Protein AF-0000000084719583 (afdb_homodimer)

Solvent-accessible surface area (backbone atoms only — not comparable to full-atom values): 12558 Å² total; per-residue (Å²): 130,76,70,69,62,70,71,28,44,30,38,56,37,83,35,52,40,56,95,50,90,69,57,35,28,38,35,37,73,68,37,65,37,80,28,75,30,69,88,69,22,73,40,74,40,60,35,40,74,85,69,78,41,72,89,44,41,77,20,54,69,42,77,37,61,61,27,35,37,40,91,60,51,78,85,74,53,59,35,29,46,53,55,39,86,78,43,32,38,29,29,57,67,55,50,52,37,46,52,71,66,63,50,53,28,60,80,51,68,83,124,130,75,70,69,62,68,69,26,46,30,35,55,36,83,33,52,40,57,95,50,91,68,56,36,28,38,36,36,74,67,37,66,38,80,27,75,31,70,88,69,22,73,41,76,40,59,36,39,76,86,69,78,41,73,90,43,43,77,20,53,69,44,75,36,62,60,28,35,38,42,92,60,53,79,86,74,54,60,34,28,46,54,56,39,86,77,44,32,39,31,29,58,66,54,50,52,35,46,53,73,68,61,50,51,28,62,80,52,68,85,122

Radius of gyration: 18.22 Å; Cα contacts (8 Å, |Δi|>4): 475; chains: 2; bounding box: 48×46×44 Å

Organism: Cystobacter fuscus (strain ATCC 25194 / DSM 2262 / NBRC 100088 / M29) (NCBI:txid1242864)

Foldseek 3Di:
DPPPVPPQQWDWDWDDDPPDPDIDIDIDRRAEFAWWDQVQFPDWDFDDVVNVPVVLGPATPDTHRTDTHVVRPDPHQWYHYPRDPDDIHHHPVVVVVVVVVVPDPDPPPRD/DPPPVPPQQWDWDWDDDPPDPDIDIDIDRRAEFAWWDQVQFPDWDADDVVNVPVVLGPATPDTHRTDTHVVRPDPHQWYHYPRDPDDIHHHPVVVVVVVVVVPDPDPPPPD

Structure (mmCIF, N/CA/C/O backbone):
data_AF-0000000084719583-model_v1
#
loop_
_entity.id
_entity.type
_entity.pdbx_description
1 polymer 'Immunity MXAN-0049 protein domain-containing protein'
#
loop_
_atom_site.group_PDB
_atom_site.id
_atom_site.type_symbol
_atom_site.label_atom_id
_atom_site.label_alt_id
_atom_site.label_comp_id
_atom_site.label_asym_id
_atom_site.label_entity_id
_atom_site.label_seq_id
_atom_site.pdbx_PDB_ins_code
_atom_site.Cartn_x
_atom_site.Cartn_y
_atom_site.Cartn_z
_atom_site.occupancy
_atom_site.B_iso_or_equiv
_atom_site.auth_seq_id
_atom_site.auth_comp_id
_atom_site.auth_asym_id
_atom_site.auth_atom_id
_atom_site.pdbx_PDB_model_num
ATOM 1 N N . MET A 1 1 ? -24.75 16.094 -14.484 1 23 1 MET A N 1
ATOM 2 C CA . MET A 1 1 ? -23.406 16.484 -14.055 1 23 1 MET A CA 1
ATOM 3 C C . MET A 1 1 ? -22.609 15.273 -13.57 1 23 1 MET A C 1
ATOM 5 O O . MET A 1 1 ? -23.047 14.562 -12.664 1 23 1 MET A O 1
ATOM 9 N N . PHE A 1 2 ? -22.188 14.445 -14.469 1 25.73 2 PHE A N 1
ATOM 10 C CA . PHE A 1 2 ? -21.422 13.219 -14.258 1 25.73 2 PHE A CA 1
ATOM 11 C C . PHE A 1 2 ? -20.266 13.461 -13.297 1 25.73 2 PHE A C 1
ATOM 13 O O . PHE A 1 2 ? -19.375 14.273 -13.57 1 25.73 2 PHE A O 1
ATOM 20 N N . ARG A 1 3 ? -20.594 13.68 -12.047 1 32.44 3 ARG A N 1
ATOM 21 C CA . ARG A 1 3 ? -19.484 13.789 -11.094 1 32.44 3 ARG A CA 1
ATOM 22 C C . ARG A 1 3 ? -18.281 12.977 -11.562 1 32.44 3 ARG A C 1
ATOM 24 O O . ARG A 1 3 ? -18.391 11.773 -11.805 1 32.44 3 ARG A O 1
ATOM 31 N N . GLU A 1 4 ? -17.656 13.477 -12.492 1 34.34 4 GLU A N 1
ATOM 32 C CA . GLU A 1 4 ? -16.344 12.938 -12.836 1 34.34 4 GLU A CA 1
ATOM 33 C C . GLU A 1 4 ? -15.68 12.281 -11.625 1 34.34 4 GLU A C 1
ATOM 35 O O . GLU A 1 4 ? -15.336 12.953 -10.656 1 34.34 4 GLU A O 1
ATOM 40 N N . LEU A 1 5 ? -16.453 11.352 -11.141 1 39.09 5 LEU A N 1
ATOM 41 C CA . LEU A 1 5 ? -15.812 10.625 -10.055 1 39.09 5 LEU A CA 1
ATOM 42 C C . LEU A 1 5 ? -14.297 10.719 -10.156 1 39.09 5 LEU A C 1
ATOM 44 O O . LEU A 1 5 ? -13.727 10.531 -11.234 1 39.09 5 LEU A O 1
ATOM 48 N N . ALA A 1 6 ? -13.789 11.609 -9.625 1 44.72 6 ALA A N 1
ATOM 49 C CA . ALA A 1 6 ? -12.344 11.742 -9.484 1 44.72 6 ALA A CA 1
ATOM 50 C C . ALA A 1 6 ? -11.648 10.406 -9.711 1 44.72 6 ALA A C 1
ATOM 52 O O . ALA A 1 6 ? -12.102 9.375 -9.219 1 44.72 6 ALA A O 1
ATOM 53 N N . SER A 1 7 ? -11.328 10.078 -10.969 1 48.69 7 SER A N 1
ATOM 54 C CA . SER A 1 7 ? -10.562 8.922 -11.438 1 48.69 7 SER A CA 1
ATOM 55 C C . SER A 1 7 ? -9.695 8.344 -10.328 1 48.69 7 SER A C 1
ATOM 57 O O . SER A 1 7 ? -8.805 9.023 -9.812 1 48.69 7 SER A O 1
ATOM 59 N N . SER A 1 8 ? -10.359 7.68 -9.367 1 57.62 8 SER A N 1
ATOM 60 C CA . SER A 1 8 ? -9.586 7.086 -8.281 1 57.62 8 SER A CA 1
ATOM 61 C C . SER A 1 8 ? -8.344 6.375 -8.805 1 57.62 8 SER A C 1
ATOM 63 O O . SER A 1 8 ? -8.391 5.719 -9.852 1 57.62 8 SER A O 1
ATOM 65 N N . ASP A 1 9 ? -7.238 6.902 -8.484 1 74.19 9 ASP A N 1
ATOM 66 C CA . ASP A 1 9 ? -5.898 6.426 -8.828 1 74.19 9 ASP A CA 1
ATOM 67 C C . ASP A 1 9 ? -5.605 5.082 -8.164 1 74.19 9 ASP A C 1
ATOM 69 O O . ASP A 1 9 ? -4.461 4.801 -7.797 1 74.19 9 ASP A O 1
ATOM 73 N N . VAL A 1 10 ? -6.793 4.328 -7.914 1 86 10 VAL A N 1
ATOM 74 C CA . VAL A 1 10 ? -6.582 2.953 -7.473 1 86 10 VAL A CA 1
ATOM 75 C C . VAL A 1 10 ? -6.77 2 -8.656 1 86 10 VAL A C 1
ATOM 77 O O . VAL A 1 10 ? -7.789 2.055 -9.352 1 86 10 VAL A O 1
ATOM 80 N N . GLN A 1 11 ? -5.871 1.192 -8.938 1 88.19 11 GLN A N 1
ATOM 81 C CA . GLN A 1 11 ? -5.867 0.232 -10.031 1 88.19 11 GLN A CA 1
ATOM 82 C C . GLN A 1 11 ? -5.922 -1.2 -9.516 1 88.19 11 GLN A C 1
ATOM 84 O O . GLN A 1 11 ? -5.293 -1.524 -8.508 1 88.19 11 GLN A O 1
ATOM 89 N N . LEU A 1 12 ? -6.719 -2.018 -10.242 1 90.62 12 LEU A N 1
ATOM 90 C CA . LEU A 1 12 ? -6.836 -3.434 -9.914 1 90.62 12 LEU A CA 1
ATOM 91 C C . LEU A 1 12 ? -6.461 -4.305 -11.102 1 90.62 12 LEU A C 1
ATOM 93 O O . LEU A 1 12 ? -6.922 -4.062 -12.227 1 90.62 12 LEU A O 1
ATOM 97 N N . PHE A 1 13 ? -5.59 -5.324 -10.828 1 89.75 13 PHE A N 1
ATOM 98 C CA . PHE A 1 13 ? -5.191 -6.293 -11.844 1 89.75 13 PHE A CA 1
ATOM 99 C C . PHE A 1 13 ? -5.371 -7.719 -11.336 1 89.75 13 PHE A C 1
ATOM 101 O O . PHE A 1 13 ? -4.945 -8.047 -10.227 1 89.75 13 PHE A O 1
ATOM 108 N N . PRO A 1 14 ? -6.016 -8.531 -12.148 1 90.56 14 PRO A N 1
ATOM 109 C CA . PRO A 1 14 ? -6.098 -9.938 -11.727 1 90.56 14 PRO A CA 1
ATOM 110 C C . PRO A 1 14 ? -4.727 -10.602 -11.641 1 90.56 14 PRO A C 1
ATOM 112 O O . PRO A 1 14 ? -3.83 -10.281 -12.422 1 90.56 14 PRO A O 1
ATOM 115 N N . VAL A 1 15 ? -4.605 -11.375 -10.641 1 89.88 15 VAL A N 1
ATOM 116 C CA . VAL A 1 15 ? -3.385 -12.148 -10.453 1 89.88 15 VAL A CA 1
ATOM 117 C C . VAL A 1 15 ? -3.695 -13.641 -10.578 1 89.88 15 VAL A C 1
ATOM 119 O O . VAL A 1 15 ? -4.691 -14.117 -10.031 1 89.88 15 VAL A O 1
ATOM 122 N N . GLU A 1 16 ? -2.957 -14.266 -11.367 1 82.81 16 GLU A N 1
ATOM 123 C CA . GLU A 1 16 ? -3.119 -15.719 -11.445 1 82.81 16 GLU A CA 1
ATOM 124 C C . GLU A 1 16 ? -2.371 -16.422 -10.312 1 82.81 16 GLU A C 1
ATOM 126 O O . GLU A 1 16 ? -1.155 -16.266 -10.172 1 82.81 16 GLU A O 1
ATOM 131 N N . VAL A 1 17 ? -3.066 -16.969 -9.445 1 80.06 17 VAL A N 1
ATOM 132 C CA . VAL A 1 17 ? -2.506 -17.797 -8.383 1 80.06 17 VAL A CA 1
ATOM 133 C C . VAL A 1 17 ? -2.686 -19.281 -8.734 1 80.06 17 VAL A C 1
ATOM 135 O O . VAL A 1 17 ? -3.812 -19.766 -8.812 1 80.06 17 VAL A O 1
ATOM 138 N N . GLN A 1 18 ? -1.648 -19.859 -9.039 1 76.25 18 GLN A N 1
ATOM 139 C CA . GLN A 1 18 ? -1.714 -21.25 -9.484 1 76.25 18 GLN A CA 1
ATOM 140 C C . GLN A 1 18 ? -2.275 -22.156 -8.383 1 76.25 18 GLN A C 1
ATOM 142 O O . GLN A 1 18 ? -1.894 -22.031 -7.219 1 76.25 18 GLN A O 1
ATOM 147 N N . GLY A 1 19 ? -3.221 -23.047 -8.734 1 72.69 19 GLY A N 1
ATOM 148 C CA . GLY A 1 19 ? -3.734 -24.047 -7.812 1 72.69 19 GLY A CA 1
ATOM 149 C C . GLY A 1 19 ? -4.922 -23.562 -7.004 1 72.69 19 GLY A C 1
ATOM 150 O O . GLY A 1 19 ? -5.371 -24.25 -6.078 1 72.69 19 GLY A O 1
ATOM 151 N N . THR A 1 20 ? -5.113 -22.281 -7.062 1 72.25 20 THR A N 1
ATOM 152 C CA . THR A 1 20 ? -6.27 -21.797 -6.32 1 72.25 20 THR A CA 1
ATOM 153 C C . THR A 1 20 ? -7.398 -21.406 -7.27 1 72.25 20 THR A C 1
ATOM 155 O O . THR A 1 20 ? -7.148 -20.953 -8.383 1 72.25 20 THR A O 1
ATOM 158 N N . ALA A 1 21 ? -8.602 -21.75 -6.777 1 70.75 21 ALA A N 1
ATOM 159 C CA . ALA A 1 21 ? -9.789 -21.344 -7.527 1 70.75 21 ALA A CA 1
ATOM 160 C C . ALA A 1 21 ? -10.156 -19.891 -7.238 1 70.75 21 ALA A C 1
ATOM 162 O O . ALA A 1 21 ? -10.789 -19.234 -8.062 1 70.75 21 ALA A O 1
ATOM 163 N N . GLU A 1 22 ? -9.695 -19.406 -6.102 1 75.56 22 GLU A N 1
ATOM 164 C CA . GLU A 1 22 ? -10.117 -18.062 -5.734 1 75.56 22 GLU A CA 1
ATOM 165 C C . GLU A 1 22 ? -9.188 -17.016 -6.328 1 75.56 22 GLU A C 1
ATOM 167 O O . GLU A 1 22 ? -7.961 -17.156 -6.27 1 75.56 22 GLU A O 1
ATOM 172 N N . PRO A 1 23 ? -9.773 -16.047 -6.93 1 86 23 PRO A N 1
ATOM 173 C CA . PRO A 1 23 ? -8.977 -15.031 -7.609 1 86 23 PRO A CA 1
ATOM 174 C C . PRO A 1 23 ? -8.359 -14.023 -6.641 1 86 23 PRO A C 1
ATOM 176 O O . PRO A 1 23 ? -8.938 -13.734 -5.594 1 86 23 PRO A O 1
ATOM 179 N N . TYR A 1 24 ? -7.125 -13.734 -6.824 1 91.88 24 TYR A N 1
ATOM 180 C CA . TYR A 1 24 ? -6.477 -12.602 -6.176 1 91.88 24 TYR A CA 1
ATOM 181 C C . TYR A 1 24 ? -6.32 -11.43 -7.141 1 91.88 24 TYR A C 1
ATOM 183 O O . TYR A 1 24 ? -6.473 -11.602 -8.352 1 91.88 24 TYR A O 1
ATOM 191 N N . TYR A 1 25 ? -6.07 -10.289 -6.57 1 92.94 25 TYR A N 1
ATOM 192 C CA . TYR A 1 25 ? -5.887 -9.07 -7.344 1 92.94 25 TYR A CA 1
ATOM 193 C C . TYR A 1 25 ? -4.707 -8.266 -6.816 1 92.94 25 TYR A C 1
ATO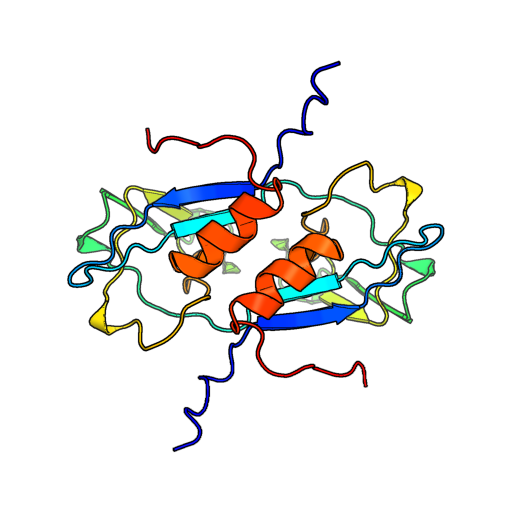M 195 O O . TYR A 1 25 ? -4.453 -8.234 -5.609 1 92.94 25 TYR A O 1
ATOM 203 N N . LEU A 1 26 ? -4.051 -7.715 -7.691 1 94.38 26 LEU A N 1
ATOM 204 C CA . LEU A 1 26 ? -3.045 -6.707 -7.375 1 94.38 26 LEU A CA 1
ATOM 205 C C . LEU A 1 26 ? -3.668 -5.316 -7.316 1 94.38 26 LEU A C 1
ATOM 207 O O . LEU A 1 26 ? -4.332 -4.887 -8.258 1 94.38 26 LEU A O 1
ATOM 211 N N . LEU A 1 27 ? -3.516 -4.68 -6.184 1 93.69 27 LEU A N 1
ATOM 212 C CA . LEU A 1 27 ? -4.02 -3.328 -5.949 1 93.69 27 LEU A CA 1
ATOM 213 C C . LEU A 1 27 ? -2.885 -2.311 -5.98 1 93.69 27 LEU A C 1
ATOM 215 O O . LEU A 1 27 ? -1.905 -2.445 -5.242 1 93.69 27 LEU A O 1
ATOM 219 N N . ASN A 1 28 ? -3.014 -1.352 -6.863 1 91.44 28 ASN A N 1
ATOM 220 C CA . ASN A 1 28 ? -2.037 -0.272 -6.973 1 91.44 28 ASN A CA 1
ATOM 221 C C . ASN A 1 28 ? -2.672 1.087 -6.688 1 91.44 28 ASN A C 1
ATOM 223 O O . ASN A 1 28 ? -3.545 1.536 -7.434 1 91.44 28 ASN A O 1
ATOM 227 N N . VAL A 1 29 ? -2.266 1.638 -5.5 1 93.12 29 VAL A N 1
ATOM 228 C CA . VAL A 1 29 ? -2.656 3.018 -5.234 1 93.12 29 VAL A CA 1
ATOM 229 C C . VAL A 1 29 ? -1.648 3.973 -5.871 1 93.12 29 VAL A C 1
ATOM 231 O O . VAL A 1 29 ? -0.538 4.141 -5.363 1 93.12 29 VAL A O 1
ATOM 234 N N . ALA A 1 30 ? -2.059 4.695 -6.938 1 88.69 30 ALA A N 1
ATOM 235 C CA . ALA A 1 30 ? -1.106 5.422 -7.773 1 88.69 30 ALA A CA 1
ATOM 236 C C . ALA A 1 30 ? -1.003 6.883 -7.344 1 88.69 30 ALA A C 1
ATOM 238 O O . ALA A 1 30 ? 0.013 7.539 -7.59 1 88.69 30 ALA A O 1
ATOM 239 N N . ARG A 1 31 ? -2.037 7.445 -6.703 1 90.62 31 ARG A N 1
ATOM 240 C CA . ARG A 1 31 ? -2.029 8.859 -6.34 1 90.62 31 ARG A CA 1
ATOM 241 C C . ARG A 1 31 ? -1.136 9.109 -5.129 1 90.62 31 ARG A C 1
ATOM 243 O O . ARG A 1 31 ? -1.283 8.445 -4.094 1 90.62 31 ARG A O 1
ATOM 250 N N . THR A 1 32 ? -0.162 9.953 -5.246 1 93.12 32 THR A N 1
ATOM 251 C CA . THR A 1 32 ? 0.71 10.398 -4.168 1 93.12 32 THR A CA 1
ATOM 252 C C . THR A 1 32 ? 0.543 11.898 -3.922 1 93.12 32 THR A C 1
ATOM 254 O O . THR A 1 32 ? 0.534 12.688 -4.867 1 93.12 32 THR A O 1
ATOM 257 N N . VAL A 1 33 ? 0.375 12.25 -2.676 1 93.5 33 VAL A N 1
ATOM 258 C CA . VAL A 1 33 ? 0.133 13.648 -2.332 1 93.5 33 VAL A CA 1
ATOM 259 C C . VAL A 1 33 ? 1.196 14.133 -1.349 1 93.5 33 VAL A C 1
ATOM 261 O O . VAL A 1 33 ? 1.511 13.438 -0.377 1 93.5 33 VAL A O 1
ATOM 264 N N . ARG A 1 34 ? 1.829 15.281 -1.629 1 95.38 34 ARG A N 1
ATOM 265 C CA . ARG A 1 34 ? 2.75 15.922 -0.693 1 95.38 34 ARG A CA 1
ATOM 266 C C . ARG A 1 34 ? 1.997 16.797 0.305 1 95.38 34 ARG A C 1
ATOM 268 O O . ARG A 1 34 ? 1.872 18 0.108 1 95.38 34 ARG A O 1
ATOM 275 N N . CYS A 1 35 ? 1.562 16.125 1.443 1 95.19 35 CYS A N 1
ATOM 276 C CA . CYS A 1 35 ? 0.613 16.859 2.279 1 95.19 35 CYS A CA 1
ATOM 277 C C . CYS A 1 35 ? 0.992 16.766 3.752 1 95.19 35 CYS A C 1
ATOM 279 O O . CYS A 1 35 ? 0.261 17.234 4.621 1 95.19 35 CYS A O 1
ATOM 281 N N . ILE A 1 36 ? 2.125 16.109 4.055 1 95.81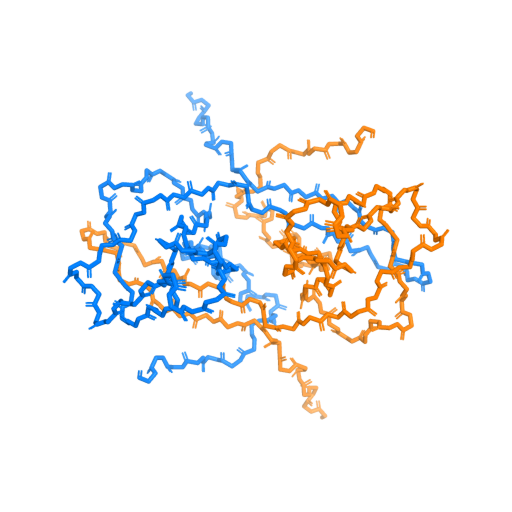 36 ILE A N 1
ATOM 282 C CA . ILE A 1 36 ? 2.52 16.031 5.453 1 95.81 36 ILE A CA 1
ATOM 283 C C . ILE A 1 36 ? 2.885 17.422 5.969 1 95.81 36 ILE A C 1
ATOM 285 O O . ILE A 1 36 ? 3.648 18.141 5.324 1 95.81 36 ILE A O 1
ATOM 289 N N . ASP A 1 37 ? 2.262 17.812 7.043 1 95.06 37 ASP A N 1
ATOM 290 C CA . ASP A 1 37 ? 2.596 19.062 7.727 1 95.06 37 ASP A CA 1
ATOM 291 C C . ASP A 1 37 ? 3.688 18.844 8.773 1 95.06 37 ASP A C 1
ATOM 293 O O . ASP A 1 37 ? 3.393 18.609 9.945 1 95.06 37 ASP A O 1
ATOM 297 N N . ASP A 1 38 ? 4.879 19.031 8.375 1 95.75 38 ASP A N 1
ATOM 298 C CA . ASP A 1 38 ? 6.027 18.703 9.211 1 95.75 38 ASP A CA 1
ATOM 299 C C . ASP A 1 38 ? 5.953 19.422 10.562 1 95.75 38 ASP A C 1
ATOM 301 O O . ASP A 1 38 ? 6.242 18.828 11.602 1 95.75 38 ASP A O 1
ATOM 305 N N . SER A 1 39 ? 5.57 20.641 10.57 1 95.56 39 SER A N 1
ATOM 306 C CA . SER A 1 39 ? 5.609 21.484 11.766 1 95.56 39 SER A CA 1
ATOM 307 C C . SER A 1 39 ? 4.531 21.078 12.758 1 95.56 39 SER A C 1
ATOM 309 O O . SER A 1 39 ? 4.664 21.328 13.961 1 95.56 39 SER A O 1
ATOM 311 N N . ALA A 1 40 ? 3.459 20.406 12.266 1 94.19 40 ALA A N 1
ATOM 312 C CA . ALA A 1 40 ? 2.336 20.047 13.125 1 94.19 40 ALA A CA 1
ATOM 313 C C . ALA A 1 40 ? 2.494 18.625 13.664 1 94.19 40 ALA A C 1
ATOM 315 O O . ALA A 1 40 ? 1.818 18.234 14.617 1 94.19 40 ALA A O 1
ATOM 316 N N . CYS A 1 41 ? 3.355 17.812 13.062 1 95.25 41 CYS A N 1
ATOM 317 C CA . CYS A 1 41 ? 3.594 16.453 13.523 1 95.25 41 CYS A CA 1
ATOM 318 C C . CYS A 1 41 ? 4.324 16.438 14.859 1 95.25 41 CYS A C 1
ATOM 320 O O . CYS A 1 41 ? 4.988 17.422 15.219 1 95.25 41 CYS A O 1
ATOM 322 N N . ALA A 1 42 ? 4.113 15.328 15.617 1 95.44 42 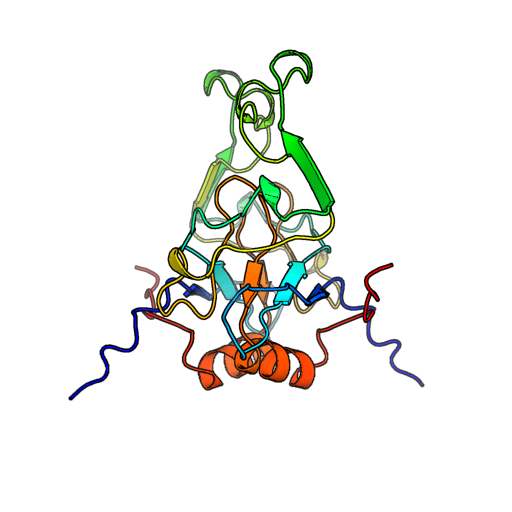ALA A N 1
ATOM 323 C CA . ALA A 1 42 ? 4.812 15.211 16.891 1 95.44 42 ALA A CA 1
ATOM 324 C C . ALA A 1 42 ? 6.32 15.086 16.688 1 95.44 42 ALA A C 1
ATOM 326 O O . ALA A 1 42 ? 7.105 15.688 17.422 1 95.44 42 ALA A O 1
ATOM 327 N N . GLU A 1 43 ? 6.707 14.328 15.766 1 96.56 43 GLU A N 1
ATOM 328 C CA . GLU A 1 43 ? 8.117 14.172 15.406 1 96.56 43 GLU A CA 1
ATOM 329 C C . GLU A 1 43 ? 8.266 13.797 13.938 1 96.56 43 GLU A C 1
ATOM 331 O O . GLU A 1 43 ? 7.492 13 13.406 1 96.56 43 GLU A O 1
ATOM 336 N N . VAL A 1 44 ? 9.281 14.422 13.289 1 96.38 44 VAL A N 1
ATOM 337 C CA . VAL A 1 44 ? 9.641 14.094 11.914 1 96.38 44 VAL A CA 1
ATOM 338 C C . VAL A 1 44 ? 11.156 13.984 11.789 1 96.38 44 VAL A C 1
ATOM 340 O O . VAL A 1 44 ? 11.891 14.859 12.258 1 96.38 44 VAL A O 1
ATOM 343 N N . ARG A 1 45 ? 11.523 12.883 11.289 1 96.69 45 ARG A N 1
ATOM 344 C CA . ARG A 1 45 ? 12.93 12.703 10.93 1 96.69 45 ARG A CA 1
ATOM 345 C C . ARG A 1 45 ? 13.07 12.344 9.453 1 96.69 45 ARG A C 1
ATOM 347 O O . ARG A 1 45 ? 12.312 11.516 8.938 1 96.69 45 ARG A O 1
ATOM 354 N N . LEU A 1 46 ? 14 12.945 8.875 1 96.25 46 LEU A N 1
ATOM 355 C CA . LEU A 1 46 ? 14.273 12.68 7.469 1 96.25 46 LEU A CA 1
ATOM 356 C C . LEU A 1 46 ? 15.547 11.859 7.309 1 96.25 46 LEU A C 1
ATOM 358 O O . LEU A 1 46 ? 16.438 11.906 8.164 1 96.25 46 LEU A O 1
ATOM 362 N N . TRP A 1 47 ? 15.57 11.055 6.281 1 95.31 47 TRP A N 1
ATOM 363 C CA . TRP A 1 47 ? 16.812 10.406 5.902 1 95.31 47 TRP A CA 1
ATOM 364 C C . TRP A 1 47 ? 17.891 11.445 5.562 1 95.31 47 TRP A C 1
ATOM 366 O O . TRP A 1 47 ? 17.609 12.43 4.879 1 95.31 47 TRP A O 1
ATOM 376 N N . THR A 1 48 ? 19.078 11.305 6.062 1 95.38 48 THR A N 1
ATOM 377 C CA . THR A 1 48 ? 20.219 12.18 5.789 1 95.38 48 THR A CA 1
ATOM 378 C C . THR A 1 48 ? 21.359 11.406 5.121 1 95.38 48 THR A C 1
ATOM 380 O O . THR A 1 48 ? 21.328 10.172 5.078 1 95.38 48 THR A O 1
ATOM 383 N N . PRO A 1 49 ? 22.234 12.156 4.5 1 92.88 49 PRO A N 1
ATOM 384 C CA . PRO A 1 49 ? 23.375 11.477 3.873 1 92.88 49 PRO A CA 1
ATOM 385 C C . PRO A 1 49 ? 24.125 10.562 4.84 1 92.88 49 PRO A C 1
ATOM 387 O O . PRO A 1 49 ? 24.734 9.578 4.41 1 92.88 49 PRO A O 1
ATOM 390 N N . GLU A 1 50 ? 24 10.836 6.051 1 92.5 50 GLU A N 1
ATOM 391 C CA . GLU A 1 50 ? 24.703 10.062 7.066 1 92.5 50 GLU A CA 1
ATOM 392 C C . GLU A 1 50 ? 24.094 8.672 7.219 1 92.5 50 GLU A C 1
ATOM 394 O O . GLU A 1 50 ? 24.734 7.758 7.738 1 92.5 50 GLU A O 1
ATOM 399 N N . ASN A 1 51 ? 22.828 8.461 6.77 1 88.31 51 ASN A N 1
ATOM 400 C CA . ASN A 1 51 ? 22.125 7.195 6.93 1 88.31 51 ASN A CA 1
ATOM 401 C C . ASN A 1 51 ? 22.531 6.184 5.859 1 88.31 51 ASN A C 1
ATOM 403 O O . ASN A 1 51 ? 22.047 5.051 5.859 1 88.31 51 ASN A O 1
ATOM 407 N N . ARG A 1 52 ? 23.469 6.473 4.953 1 84.69 52 ARG A N 1
ATOM 408 C CA . ARG A 1 52 ? 24.062 5.57 3.967 1 84.69 52 ARG A CA 1
ATOM 409 C C . ARG A 1 52 ? 22.984 4.957 3.08 1 84.69 52 ARG A C 1
ATOM 411 O O . ARG A 1 52 ? 23.031 3.764 2.771 1 84.69 52 ARG A O 1
ATOM 418 N N . GLN A 1 53 ? 21.891 5.719 2.834 1 86.38 53 GLN A N 1
ATOM 419 C CA . GLN A 1 53 ? 20.859 5.43 1.841 1 86.38 53 GLN A CA 1
ATOM 420 C C . GLN A 1 53 ? 20.547 6.664 1.001 1 86.38 53 GLN A C 1
ATOM 422 O O . GLN A 1 53 ? 19.547 7.348 1.243 1 86.38 53 GLN A O 1
ATOM 427 N N . PRO A 1 54 ? 21.484 6.898 0.076 1 86.31 54 PRO A N 1
ATOM 428 C CA . PRO A 1 54 ? 21.406 8.148 -0.677 1 86.31 54 PRO A CA 1
ATOM 429 C C . PRO A 1 54 ? 20.062 8.344 -1.379 1 86.31 54 PRO A C 1
ATOM 431 O O . PRO A 1 54 ? 19.594 9.477 -1.536 1 86.31 54 PRO A O 1
ATOM 434 N N . GLU A 1 55 ? 19.375 7.219 -1.737 1 83.62 55 GLU A N 1
ATOM 435 C CA . GLU A 1 55 ? 18.125 7.305 -2.502 1 83.62 55 GLU A CA 1
ATOM 436 C C . GLU A 1 55 ? 16.953 7.719 -1.612 1 83.62 55 GLU A C 1
ATOM 438 O O . GLU A 1 55 ? 15.914 8.133 -2.109 1 83.62 55 GLU A O 1
ATOM 443 N N . LYS A 1 56 ? 17.172 7.645 -0.342 1 90 56 LYS A N 1
ATOM 444 C CA . LYS A 1 56 ? 16.094 7.973 0.593 1 90 56 LYS A CA 1
ATOM 445 C C . LYS A 1 56 ? 16.281 9.375 1.171 1 90 56 LYS A C 1
ATOM 447 O O . LYS A 1 56 ? 15.383 9.898 1.832 1 90 56 LYS A O 1
ATOM 452 N N . VAL A 1 57 ? 17.484 9.914 0.897 1 91.75 57 VAL A N 1
ATOM 453 C CA . VAL A 1 57 ? 17.781 11.211 1.501 1 91.75 57 VAL A CA 1
ATOM 454 C C . VAL A 1 57 ? 16.672 12.211 1.168 1 91.75 57 VAL A C 1
ATOM 456 O O . VAL A 1 57 ? 16.25 12.32 0.013 1 91.75 57 VAL A O 1
ATOM 459 N N . GLY A 1 58 ? 16.141 12.938 2.209 1 94.19 58 GLY A N 1
ATOM 460 C CA . GLY A 1 58 ? 15.062 13.906 2.023 1 94.19 58 GLY A CA 1
ATOM 461 C C . GLY A 1 58 ? 13.68 13.312 2.246 1 94.19 58 GLY A C 1
ATOM 462 O O . GLY A 1 58 ? 12.703 14.047 2.396 1 94.19 58 GLY A O 1
ATOM 463 N N . GLN A 1 59 ? 13.586 11.977 2.264 1 95.06 59 GLN A N 1
ATOM 464 C CA . GLN A 1 59 ? 12.328 11.297 2.557 1 95.06 59 GLN A CA 1
ATOM 465 C C . GLN A 1 59 ? 12.148 11.102 4.059 1 95.06 59 GLN A C 1
ATOM 467 O O . GLN A 1 59 ? 13.086 11.297 4.836 1 95.06 59 GLN A O 1
ATOM 472 N N . TYR A 1 60 ? 10.938 10.781 4.41 1 96.56 60 TYR A N 1
ATOM 473 C CA . TYR A 1 60 ? 10.633 10.609 5.824 1 96.56 60 TYR A CA 1
ATOM 474 C C . TYR A 1 60 ? 11.18 9.281 6.34 1 96.56 60 TYR A C 1
ATOM 476 O O . TYR A 1 60 ? 10.914 8.227 5.762 1 96.56 60 TYR A O 1
ATOM 484 N N . ARG A 1 61 ? 11.953 9.305 7.344 1 94.25 61 ARG A N 1
ATOM 485 C CA . ARG A 1 61 ? 12.445 8.117 8.031 1 94.25 61 ARG A CA 1
ATOM 486 C C . ARG A 1 61 ? 11.531 7.727 9.188 1 94.25 61 ARG A C 1
ATOM 488 O O . ARG A 1 61 ? 11.258 6.543 9.391 1 94.25 61 ARG A O 1
ATOM 495 N N . THR A 1 62 ? 11.125 8.75 9.953 1 93.62 62 THR A N 1
ATOM 496 C CA . THR A 1 62 ? 10.195 8.578 11.062 1 93.62 62 THR A CA 1
ATOM 497 C C . THR A 1 62 ? 9.172 9.711 11.094 1 93.62 62 THR A C 1
ATOM 499 O O . THR A 1 62 ? 9.523 10.875 10.891 1 93.62 62 THR A O 1
ATOM 502 N N . VAL A 1 63 ? 7.938 9.32 11.211 1 94.38 63 VAL A N 1
ATOM 503 C CA . VAL A 1 63 ? 6.871 10.281 11.469 1 94.38 63 VAL A CA 1
ATOM 504 C C . VAL A 1 63 ? 6.043 9.828 12.672 1 94.38 63 VAL A C 1
ATOM 506 O O . VAL A 1 63 ? 5.598 8.68 12.719 1 94.38 63 VAL A O 1
ATOM 509 N N . SER A 1 64 ? 5.98 10.633 13.656 1 93.12 64 SER A N 1
ATOM 510 C CA . SER A 1 64 ? 5.094 10.406 14.789 1 93.12 64 SER A CA 1
ATOM 511 C C . SER A 1 64 ? 4.055 11.516 14.914 1 93.12 64 SER A C 1
ATOM 513 O O . SER A 1 64 ? 4.344 12.68 14.617 1 93.12 64 SER A O 1
ATOM 515 N N . GLY A 1 65 ? 2.773 11.094 15.312 1 91.5 65 GLY A N 1
ATOM 516 C CA . GLY A 1 65 ? 1.715 12.086 15.383 1 91.5 65 GLY A CA 1
ATOM 517 C C . GLY A 1 65 ? 1.425 12.742 14.047 1 91.5 65 GLY A C 1
ATOM 518 O O . GLY A 1 65 ? 1.415 13.977 13.945 1 91.5 65 GLY A O 1
ATOM 519 N N . LEU A 1 66 ? 1.221 11.977 13.102 1 93.56 66 LEU A N 1
ATOM 520 C CA . LEU A 1 66 ? 1.038 12.438 11.734 1 93.56 66 LEU A CA 1
ATOM 521 C C . LEU A 1 66 ? -0.103 13.445 11.641 1 93.56 66 LEU A C 1
ATOM 523 O O . LEU A 1 66 ? -1.217 13.172 12.094 1 93.56 66 LEU A O 1
ATOM 527 N N . ARG A 1 67 ? 0.231 14.586 11.078 1 93.38 67 ARG A N 1
ATOM 528 C CA . ARG A 1 67 ? -0.73 15.617 10.703 1 93.38 67 ARG A CA 1
ATOM 529 C C . ARG A 1 67 ? -0.629 15.953 9.219 1 93.38 67 ARG A C 1
ATOM 531 O O . ARG A 1 67 ? 0.471 16.031 8.672 1 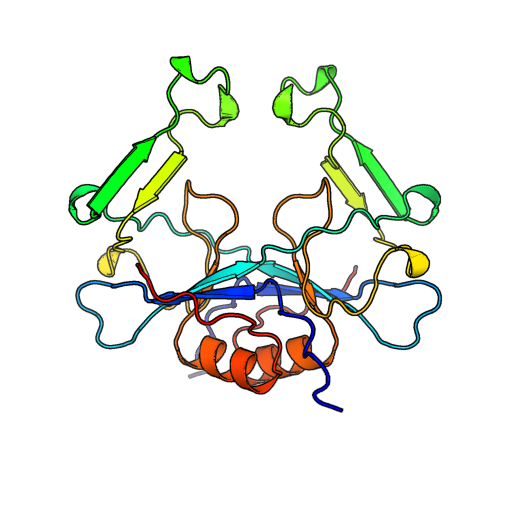93.38 67 ARG A O 1
ATOM 538 N N . ILE A 1 68 ? -1.717 16.078 8.648 1 93.75 68 ILE A N 1
ATOM 539 C CA . ILE A 1 68 ? -1.798 16.359 7.215 1 93.75 68 ILE A CA 1
ATOM 540 C C . ILE A 1 68 ? -2.377 17.75 6.988 1 93.75 68 ILE A C 1
ATOM 542 O O . ILE A 1 68 ? -3.307 18.172 7.688 1 93.75 68 ILE A O 1
ATOM 546 N N . ASP A 1 69 ? -1.789 18.453 6.043 1 91.75 69 ASP A N 1
ATOM 547 C CA . ASP A 1 69 ? -2.307 19.734 5.594 1 91.75 69 ASP A CA 1
ATOM 548 C C . ASP A 1 69 ? -3.492 19.562 4.648 1 91.75 69 ASP A C 1
ATOM 550 O O . ASP A 1 69 ? -3.312 19.219 3.479 1 91.75 69 ASP A O 1
ATOM 554 N N . LYS A 1 70 ? -4.609 19.859 5.059 1 88.75 70 LYS A N 1
ATOM 555 C CA . LYS A 1 70 ? -5.848 19.625 4.32 1 88.75 70 LYS A CA 1
ATOM 556 C C . LYS A 1 70 ? -5.879 20.422 3.023 1 88.75 70 LYS A C 1
ATOM 558 O O . LYS A 1 70 ? -6.469 19.984 2.033 1 88.75 70 LYS A O 1
ATOM 563 N N . SER A 1 71 ? -5.301 21.562 3.072 1 90.94 71 SER A N 1
ATOM 564 C CA . SER A 1 71 ? -5.34 22.422 1.892 1 90.94 71 SER A CA 1
ATOM 565 C C . SER A 1 71 ? -4.617 21.781 0.715 1 90.94 71 SER A C 1
ATOM 567 O O . SER A 1 71 ? -4.789 22.188 -0.432 1 90.94 71 SER A O 1
ATOM 569 N N . LYS A 1 72 ? -3.85 20.75 0.979 1 91.94 72 LYS A N 1
ATOM 570 C CA . LYS A 1 72 ? -3.07 20.062 -0.057 1 91.94 72 LYS A CA 1
ATOM 571 C C . LYS A 1 72 ? -3.77 18.797 -0.53 1 91.94 72 LYS A C 1
ATOM 573 O O . LYS A 1 72 ? -3.312 18.141 -1.468 1 91.94 72 LYS A O 1
ATOM 578 N N . VAL A 1 73 ? -4.777 18.422 0.2 1 88.5 73 VAL A N 1
ATOM 579 C CA . VAL A 1 73 ? -5.551 17.234 -0.157 1 88.5 73 VAL A CA 1
ATOM 580 C C . VAL A 1 73 ? -6.84 17.641 -0.86 1 88.5 73 VAL A C 1
ATOM 582 O O . VAL A 1 73 ? -7.637 18.406 -0.308 1 88.5 73 VAL A O 1
ATOM 585 N N . SER A 1 74 ? -7.074 17.359 -2.016 1 85.25 74 SER A N 1
ATOM 586 C CA . SER A 1 74 ? -8.281 17.703 -2.764 1 85.25 74 SER A CA 1
ATOM 587 C C . SER A 1 74 ? -9.398 16.703 -2.477 1 85.25 74 SER A C 1
ATOM 589 O O . SER A 1 74 ? -9.898 16.641 -1.352 1 85.25 74 SER A O 1
ATOM 591 N N . GLU A 1 75 ? -9.812 15.945 -3.426 1 83.38 75 GLU A N 1
ATOM 592 C CA . GLU A 1 75 ? -10.945 15.047 -3.25 1 83.38 75 GLU A CA 1
ATOM 593 C C . GLU A 1 75 ? -10.484 13.594 -3.158 1 83.38 75 GLU A C 1
ATOM 595 O O . GLU A 1 75 ? -11.297 12.672 -3.281 1 83.38 75 GLU A O 1
ATOM 600 N N . GLU A 1 76 ? -9.188 13.477 -2.9 1 87.75 76 GLU A N 1
ATOM 601 C CA . GLU A 1 76 ? -8.672 12.109 -2.842 1 87.75 76 GLU A CA 1
ATOM 602 C C . GLU A 1 76 ? -9.219 11.367 -1.622 1 87.75 76 GLU A C 1
ATOM 604 O O . GLU A 1 76 ? -9.172 11.891 -0.505 1 87.75 76 GLU A O 1
ATOM 609 N N . ARG A 1 77 ? -9.75 10.211 -1.804 1 89.38 77 ARG A N 1
ATOM 610 C CA . ARG A 1 77 ? -10.273 9.375 -0.727 1 89.38 77 ARG A CA 1
ATOM 611 C C . ARG A 1 77 ? -9.273 8.289 -0.347 1 89.38 77 ARG A C 1
ATOM 613 O O . ARG A 1 77 ? -9.375 7.691 0.729 1 89.38 77 ARG A O 1
ATOM 620 N N . VAL A 1 78 ? -8.398 7.984 -1.312 1 93.06 78 VAL A N 1
ATOM 621 C CA . VAL A 1 78 ? -7.32 7.008 -1.164 1 93.06 78 VAL A CA 1
ATOM 622 C C . VAL 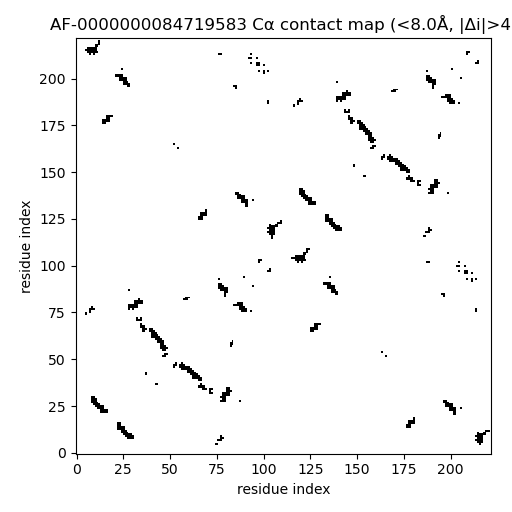A 1 78 ? -6.047 7.539 -1.821 1 93.06 78 VAL A C 1
ATOM 624 O O . VAL A 1 78 ? -6.062 7.926 -2.992 1 93.06 78 VAL A O 1
ATOM 627 N N . PHE A 1 79 ? -4.949 7.645 -1.076 1 93.31 79 PHE A N 1
ATOM 628 C CA . PHE A 1 79 ? -3.709 8.148 -1.656 1 93.31 79 PHE A CA 1
ATOM 629 C C . PHE A 1 79 ? -2.518 7.785 -0.778 1 93.31 79 PHE A C 1
ATOM 631 O O . PHE A 1 79 ? -2.688 7.367 0.369 1 93.31 79 PHE A O 1
ATOM 638 N N . ARG A 1 80 ? -1.323 7.965 -1.347 1 94.94 80 ARG A N 1
ATOM 639 C CA . ARG A 1 80 ? -0.056 7.801 -0.641 1 94.94 80 ARG A CA 1
ATOM 640 C C . ARG A 1 80 ? 0.523 9.148 -0.235 1 94.94 80 ARG A C 1
ATOM 642 O O . ARG A 1 80 ? 0.164 10.18 -0.807 1 94.94 80 ARG A O 1
ATOM 649 N N . LEU A 1 81 ? 1.378 9.023 0.792 1 95.56 81 LEU A N 1
ATOM 650 C CA . LEU A 1 81 ? 2.061 10.227 1.265 1 95.56 81 LEU A CA 1
ATOM 651 C C . LEU A 1 81 ? 3.4 10.406 0.558 1 95.56 81 LEU A C 1
ATOM 653 O O . LEU A 1 81 ? 4.23 9.492 0.557 1 95.56 81 LEU A O 1
ATOM 657 N N . TRP A 1 82 ? 3.484 11.547 -0.063 1 95.19 82 TRP A N 1
ATOM 658 C CA . TRP A 1 82 ? 4.773 11.812 -0.696 1 95.19 82 TRP A CA 1
ATOM 659 C C . TRP A 1 82 ? 5.906 11.727 0.318 1 95.19 82 TRP A C 1
ATOM 661 O O . TRP A 1 82 ? 5.82 12.289 1.41 1 95.19 82 TRP A O 1
ATOM 671 N N . GLY A 1 83 ? 6.945 10.93 0.011 1 94.5 83 GLY A N 1
ATOM 672 C CA . GLY A 1 83 ? 8.141 10.859 0.834 1 94.5 83 GLY A CA 1
ATOM 673 C C . GLY A 1 83 ? 8.055 9.828 1.939 1 94.5 83 GLY A C 1
ATOM 674 O O . GLY A 1 83 ? 9.023 9.594 2.66 1 94.5 83 GLY A O 1
ATOM 675 N N . TRP A 1 84 ? 6.996 9.203 2.305 1 92.75 84 TRP A N 1
ATOM 676 C CA . TRP A 1 84 ? 6.797 8.133 3.277 1 92.75 84 TRP A CA 1
ATOM 677 C C . TRP A 1 84 ? 6.223 6.891 2.605 1 92.75 84 TRP A C 1
ATOM 679 O O . TRP A 1 84 ? 5.023 6.832 2.316 1 92.75 84 TRP A O 1
ATOM 689 N N . SER A 1 85 ? 7.07 5.848 2.576 1 81.31 85 SER A N 1
ATOM 690 C CA . SER A 1 85 ? 6.797 4.707 1.708 1 81.31 85 SER A CA 1
ATOM 691 C C . SER A 1 85 ? 5.875 3.701 2.391 1 81.31 85 SER A C 1
ATOM 693 O O . SER A 1 85 ? 5.883 3.576 3.617 1 81.31 85 SER A O 1
ATOM 695 N N . SER A 1 86 ? 4.777 3.297 1.875 1 86.81 86 SER A N 1
ATOM 696 C CA . SER A 1 86 ? 4.066 2.057 2.164 1 86.81 86 SER A CA 1
ATOM 697 C C . SER A 1 86 ? 2.643 2.334 2.633 1 86.81 86 SER A C 1
ATOM 699 O O . SER A 1 86 ? 1.691 1.723 2.141 1 86.81 86 SER A O 1
ATOM 701 N N . PRO A 1 87 ? 2.605 3.414 3.717 1 91.81 87 PRO A N 1
ATOM 702 C CA . PRO A 1 87 ? 1.224 3.52 4.191 1 91.81 87 PRO A CA 1
ATOM 703 C C . PRO A 1 87 ? 0.293 4.156 3.162 1 91.81 87 PRO A C 1
ATOM 705 O O . PRO A 1 87 ? 0.753 4.863 2.262 1 91.81 87 PRO A O 1
ATOM 708 N N . ILE A 1 88 ? -0.873 3.832 3.33 1 94.88 88 ILE A N 1
ATOM 709 C CA . ILE A 1 88 ? -1.929 4.398 2.498 1 94.88 88 ILE A CA 1
ATOM 710 C C . ILE A 1 88 ? -2.906 5.184 3.369 1 94.88 88 ILE A C 1
ATOM 712 O O . ILE A 1 88 ? -3.238 4.762 4.477 1 94.88 88 ILE A O 1
ATOM 716 N N . ILE A 1 89 ? -3.336 6.336 2.895 1 94.06 89 ILE A N 1
ATOM 717 C CA . ILE A 1 89 ? -4.387 7.102 3.557 1 94.06 89 ILE A CA 1
ATOM 718 C C . ILE A 1 89 ? -5.742 6.754 2.945 1 94.06 89 ILE A C 1
ATOM 720 O O . ILE A 1 89 ? -5.883 6.695 1.721 1 94.06 89 ILE A O 1
ATOM 724 N N . ILE A 1 90 ? -6.672 6.484 3.789 1 93.69 90 ILE A N 1
ATOM 725 C CA . ILE A 1 90 ? -8.016 6.184 3.32 1 93.69 90 ILE A CA 1
ATOM 726 C C . ILE A 1 90 ? -9.039 6.996 4.117 1 93.69 90 ILE A C 1
ATOM 728 O O . ILE A 1 90 ? -8.781 7.375 5.262 1 93.69 90 ILE A O 1
ATOM 732 N N . ASP A 1 91 ? -10.156 7.293 3.496 1 91.5 91 ASP A N 1
ATOM 733 C CA . ASP A 1 91 ? -11.211 7.988 4.223 1 91.5 91 ASP A CA 1
ATOM 734 C C . ASP A 1 91 ? -12.062 7.012 5.027 1 91.5 91 ASP A C 1
ATOM 736 O O . ASP A 1 91 ? -11.805 5.809 5.023 1 91.5 91 ASP A O 1
ATOM 740 N N . GLU A 1 92 ? -13.062 7.523 5.707 1 91.88 92 GLU A N 1
ATOM 741 C CA . GLU A 1 92 ? -13.875 6.762 6.652 1 91.88 92 GLU A CA 1
ATOM 742 C C . GLU A 1 92 ? -14.695 5.695 5.934 1 91.88 92 GLU A C 1
ATOM 744 O O . GLU A 1 92 ? -14.906 4.602 6.457 1 91.88 92 GLU A O 1
ATOM 749 N N . GLU A 1 93 ? -15.188 5.984 4.785 1 91.81 93 GLU A N 1
ATOM 750 C CA . GLU A 1 93 ? -16.016 5.035 4.055 1 91.81 93 GLU A CA 1
ATOM 751 C C . GLU A 1 93 ? -15.227 3.801 3.645 1 91.81 93 GLU A C 1
ATOM 753 O O . GLU A 1 93 ? -15.703 2.674 3.785 1 91.81 93 GLU A O 1
ATOM 758 N N . ILE A 1 94 ? -14.07 4.012 3.16 1 92.69 94 ILE A N 1
ATOM 759 C CA . ILE A 1 94 ? -13.211 2.902 2.756 1 92.69 94 ILE A CA 1
ATOM 760 C C . ILE A 1 94 ? -12.789 2.1 3.984 1 92.69 94 ILE A C 1
ATOM 762 O O . ILE A 1 94 ? -12.773 0.867 3.951 1 92.69 94 ILE A O 1
ATOM 766 N N . LYS A 1 95 ? -12.469 2.811 5.027 1 92.56 95 LYS A N 1
ATOM 767 C CA . LYS A 1 95 ? -12.148 2.135 6.285 1 92.56 95 LYS A CA 1
ATOM 768 C C . LYS A 1 95 ? -13.281 1.199 6.703 1 92.56 95 LYS A C 1
ATOM 770 O O . LYS A 1 95 ? -13.039 0.039 7.043 1 92.56 95 LYS A O 1
ATOM 775 N N . LYS A 1 96 ? -14.461 1.669 6.688 1 93.19 96 LYS A N 1
ATOM 776 C CA . LYS A 1 96 ? -15.617 0.878 7.094 1 93.19 96 LYS A CA 1
ATOM 777 C C . LYS A 1 96 ? -15.82 -0.319 6.168 1 93.19 96 LYS A C 1
ATOM 779 O O . LYS A 1 96 ? -16.188 -1.406 6.621 1 93.19 96 LYS A O 1
ATOM 784 N N . ALA A 1 97 ? -15.617 -0.136 4.887 1 92.25 97 ALA A N 1
ATOM 785 C CA . ALA A 1 97 ? -15.734 -1.229 3.922 1 92.25 97 ALA A CA 1
ATOM 786 C C . ALA A 1 97 ? -14.727 -2.336 4.23 1 92.25 97 ALA A C 1
ATOM 788 O O . ALA A 1 97 ? -15.07 -3.521 4.195 1 92.25 97 ALA A O 1
ATOM 789 N N . LEU A 1 98 ? -13.523 -1.975 4.562 1 91.19 98 LEU A N 1
ATOM 790 C CA . LEU A 1 98 ? -12.492 -2.949 4.891 1 91.19 98 LEU A CA 1
ATOM 791 C C . LEU A 1 98 ? -12.812 -3.666 6.199 1 91.19 98 LEU A C 1
ATOM 793 O O . LEU A 1 98 ? -12.602 -4.875 6.316 1 91.19 98 LEU A O 1
ATOM 797 N N . GLU A 1 99 ? -13.312 -2.951 7.18 1 89.88 99 GLU A N 1
ATOM 798 C CA . GLU A 1 99 ? -13.695 -3.541 8.461 1 89.88 99 GLU A CA 1
ATOM 799 C C . GLU A 1 99 ? -14.742 -4.633 8.273 1 89.88 99 GLU A C 1
ATOM 801 O O . GLU A 1 99 ? -14.703 -5.664 8.945 1 89.88 99 GLU A O 1
ATOM 806 N N . ARG A 1 100 ? -15.594 -4.434 7.383 1 91.25 100 ARG A N 1
ATOM 807 C CA . ARG A 1 100 ? -16.688 -5.371 7.148 1 91.25 100 ARG A CA 1
ATOM 808 C C . ARG A 1 100 ? -16.172 -6.68 6.562 1 91.25 100 ARG A C 1
ATOM 810 O O . ARG A 1 100 ? -16.812 -7.723 6.68 1 91.25 100 ARG A O 1
ATOM 817 N N . THR A 1 101 ? -15.086 -6.641 5.852 1 90.44 101 THR A N 1
ATOM 818 C CA . THR A 1 101 ? -14.516 -7.855 5.27 1 90.44 101 THR A CA 1
ATOM 819 C C . THR A 1 101 ? -13.852 -8.711 6.348 1 90.44 101 THR A C 1
ATOM 821 O O . THR A 1 101 ? -13.57 -9.883 6.121 1 90.44 101 THR A O 1
ATOM 824 N N . GLY A 1 102 ? -13.492 -8.109 7.539 1 86.25 102 GLY A N 1
ATOM 825 C CA . GLY A 1 102 ? -12.82 -8.828 8.609 1 86.25 102 GLY A CA 1
ATOM 826 C C . GLY A 1 102 ? -11.312 -8.922 8.414 1 86.25 102 GLY A C 1
ATOM 827 O O . GLY A 1 102 ? -10.641 -9.703 9.086 1 86.25 102 GLY A O 1
ATOM 828 N N . CYS A 1 103 ? -10.812 -8.133 7.488 1 84 103 CYS A N 1
ATOM 829 C CA . CYS A 1 103 ? -9.391 -8.242 7.184 1 84 103 CYS A CA 1
ATOM 830 C C . CYS A 1 103 ? -8.555 -7.41 8.148 1 84 103 CYS A C 1
ATOM 832 O O . CYS A 1 103 ? -7.328 -7.52 8.172 1 84 103 CYS A O 1
ATOM 834 N N . LEU A 1 104 ? -9.273 -6.492 8.859 1 77.56 104 LEU A N 1
ATOM 835 C CA . LEU A 1 104 ? -8.516 -5.617 9.758 1 77.56 104 LEU A CA 1
ATOM 836 C C . LEU A 1 104 ? -8.125 -6.352 11.031 1 77.56 104 LEU A C 1
ATOM 838 O O . LEU A 1 104 ? -8.914 -7.129 11.578 1 77.56 104 LEU A O 1
ATOM 842 N N . GLY A 1 105 ? -6.898 -6.703 11.18 1 67 105 GLY A N 1
ATOM 843 C CA . GLY A 1 105 ? -6.465 -7.273 12.445 1 67 105 GLY A CA 1
ATOM 844 C C . GLY A 1 105 ? -6.656 -6.336 13.617 1 67 105 GLY A C 1
ATOM 845 O O . GLY A 1 105 ? -7.5 -5.438 13.57 1 67 105 GLY A O 1
ATOM 846 N N . GLY A 1 106 ? -5.449 -6.098 14.492 1 57.88 106 GLY A N 1
ATOM 847 C CA . GLY A 1 106 ? -5.344 -5.449 15.789 1 57.88 106 GLY A CA 1
ATOM 848 C C . GLY A 1 106 ? -5.551 -3.949 15.727 1 57.88 106 GLY A C 1
ATOM 849 O O . GLY A 1 106 ? -5.281 -3.322 14.703 1 57.88 106 GLY A O 1
ATOM 850 N N . ARG A 1 107 ? -6.734 -3.504 16.12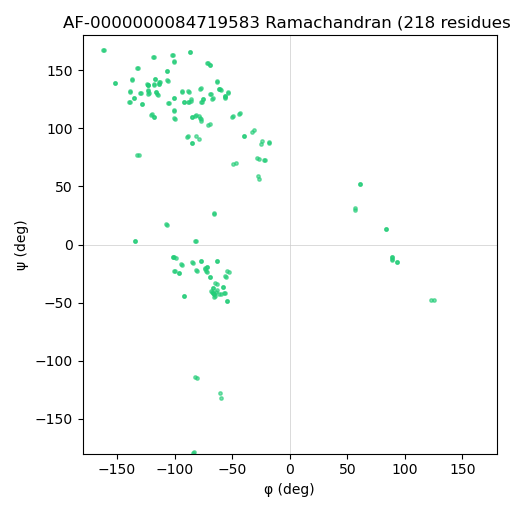5 1 50.97 107 ARG A N 1
ATOM 851 C CA . ARG A 1 107 ? -6.797 -2.078 16.438 1 50.97 107 ARG A CA 1
ATOM 852 C C . ARG A 1 107 ? -5.547 -1.622 17.172 1 50.97 107 ARG A C 1
ATOM 854 O O . ARG A 1 107 ? -5.195 -2.188 18.219 1 50.97 107 ARG A O 1
ATOM 861 N N . PHE A 1 108 ? -4.551 -1.118 16.406 1 51.28 108 PHE A N 1
ATOM 862 C CA . PHE A 1 108 ? -3.428 -0.602 17.188 1 51.28 108 PHE A CA 1
ATOM 863 C C . PHE A 1 108 ? -3.719 0.806 17.688 1 51.28 108 PHE A C 1
ATOM 865 O O . PHE A 1 108 ? -4.152 1.668 16.922 1 51.28 108 PHE A O 1
ATOM 872 N N . ASP A 1 109 ? -4.199 0.824 18.797 1 46.38 109 ASP A N 1
ATOM 873 C CA . ASP A 1 109 ? -4.344 2.098 19.5 1 46.38 109 ASP A CA 1
ATOM 874 C C . ASP A 1 109 ? -3.039 2.891 19.469 1 46.38 109 ASP A C 1
ATOM 876 O O . ASP A 1 109 ? -1.96 2.326 19.656 1 46.38 109 ASP A O 1
ATOM 880 N N . GLU A 1 110 ? -3.141 4.043 18.656 1 42.97 110 GLU A N 1
ATOM 881 C CA . GLU A 1 110 ? -2.07 5.02 18.859 1 42.97 110 GLU A CA 1
ATOM 882 C C . GLU A 1 110 ? -1.568 5.004 20.297 1 42.97 110 GLU A C 1
ATOM 884 O O . GLU A 1 110 ? -2.363 5.047 21.234 1 42.97 110 GLU A O 1
ATOM 889 N N . VAL A 1 111 ? -0.488 4.324 20.5 1 33.66 111 VAL A N 1
ATOM 890 C CA . VAL A 1 111 ? -0 4.684 21.828 1 33.66 111 VAL A CA 1
ATOM 891 C C . VAL A 1 111 ? 0.572 6.098 21.797 1 33.66 111 VAL A C 1
ATOM 893 O O . VAL A 1 111 ? 1.164 6.516 20.797 1 33.66 111 VAL A O 1
ATOM 896 N N . MET B 1 1 ? -14.758 -22.875 18.328 1 22.81 1 MET B N 1
ATOM 897 C CA . MET B 1 1 ? -13.461 -22.828 17.656 1 22.81 1 MET B CA 1
ATOM 898 C C . MET B 1 1 ? -13.203 -21.438 17.094 1 22.81 1 MET B C 1
ATOM 900 O O . MET B 1 1 ? -14 -20.922 16.297 1 22.81 1 MET B O 1
ATOM 904 N N . PHE B 1 2 ? -12.859 -20.516 17.922 1 25.58 2 PHE B N 1
ATOM 905 C CA . PHE B 1 2 ? -12.594 -19.109 17.641 1 25.58 2 PHE B CA 1
ATOM 906 C C . PHE B 1 2 ? -11.641 -18.969 16.453 1 25.58 2 PHE B C 1
ATOM 908 O O . PHE B 1 2 ? -10.516 -19.469 16.484 1 25.58 2 PHE B O 1
ATOM 915 N N . ARG B 1 3 ? -12.125 -19.297 15.281 1 32.59 3 ARG B N 1
ATOM 916 C CA . ARG B 1 3 ? -11.266 -19.031 14.133 1 32.59 3 ARG B CA 1
ATOM 917 C C . ARG B 1 3 ? -10.305 -17.875 14.406 1 32.59 3 ARG B C 1
ATOM 919 O O . ARG B 1 3 ? -10.742 -16.781 14.734 1 32.59 3 ARG B O 1
ATOM 926 N N . GLU B 1 4 ? -9.383 -18.156 15.18 1 34.47 4 GLU B N 1
ATOM 927 C CA . GLU B 1 4 ? -8.273 -17.219 15.32 1 34.47 4 GLU B CA 1
ATOM 928 C C . GLU B 1 4 ? -8.086 -16.391 14.055 1 34.47 4 GLU B C 1
ATOM 930 O O . GLU B 1 4 ? -7.754 -16.938 12.992 1 34.47 4 GLU B O 1
ATOM 935 N N . LEU B 1 5 ? -9.164 -15.742 13.797 1 38.97 5 LEU B N 1
ATOM 936 C CA . LEU B 1 5 ? -9.016 -14.852 12.648 1 38.97 5 LEU B CA 1
ATOM 937 C C . LEU B 1 5 ? -7.559 -14.461 12.438 1 38.97 5 LEU B C 1
ATOM 939 O O . LEU B 1 5 ? -6.867 -14.086 13.391 1 38.97 5 LEU B O 1
ATOM 943 N N . ALA B 1 6 ? -6.91 -15.172 11.797 1 44.47 6 ALA B N 1
ATOM 944 C CA . ALA B 1 6 ? -5.555 -14.852 11.359 1 44.47 6 ALA B CA 1
ATOM 945 C C . ALA B 1 6 ? -5.293 -13.352 11.461 1 44.47 6 ALA B C 1
ATOM 947 O O . ALA B 1 6 ? -6.152 -12.539 11.109 1 44.47 6 ALA B O 1
ATOM 948 N N . SER B 1 7 ? -4.832 -12.867 12.609 1 48.97 7 SER B N 1
ATOM 949 C CA . SER B 1 7 ? -4.41 -11.508 12.93 1 48.97 7 SER B CA 1
ATOM 950 C C . SER B 1 7 ? -4.027 -10.734 11.672 1 48.97 7 SER B C 1
ATOM 952 O O . SER B 1 7 ? -3.096 -11.109 10.961 1 48.97 7 SER B O 1
ATOM 954 N N . SER B 1 8 ? -5.051 -10.375 10.906 1 57.97 8 SER B N 1
ATOM 955 C CA . SER B 1 8 ? -4.785 -9.617 9.688 1 57.97 8 SER B CA 1
ATOM 956 C C . SER B 1 8 ? -3.758 -8.516 9.93 1 57.97 8 SER B C 1
ATOM 958 O O . SER B 1 8 ? -3.768 -7.875 10.984 1 57.97 8 SER B O 1
ATOM 960 N N . ASP B 1 9 ? -2.637 -8.672 9.32 1 74 9 ASP B N 1
ATOM 961 C CA . ASP B 1 9 ? -1.475 -7.793 9.352 1 74 9 ASP B CA 1
ATOM 962 C C . ASP B 1 9 ? -1.786 -6.453 8.695 1 74 9 ASP B C 1
ATOM 964 O O . ASP B 1 9 ? -0.896 -5.809 8.133 1 74 9 ASP B O 1
ATOM 968 N N . VAL B 1 10 ? -3.168 -6.129 8.742 1 86.06 10 VAL B N 1
ATOM 969 C CA . VAL B 1 10 ? -3.518 -4.781 8.312 1 86.06 10 VAL B CA 1
ATOM 970 C C . VAL B 1 10 ? -3.752 -3.896 9.539 1 86.06 10 VAL B C 1
ATOM 972 O O . VAL B 1 10 ? -4.527 -4.254 10.43 1 86.06 10 VAL B O 1
ATOM 975 N N . GLN B 1 11 ? -3.143 -2.832 9.656 1 88.25 11 GLN B N 1
ATOM 976 C CA . GLN B 1 11 ? -3.219 -1.886 10.766 1 88.25 11 GLN B CA 1
ATOM 977 C C . GLN B 1 11 ? -3.852 -0.569 10.32 1 88.25 11 GLN B C 1
ATOM 979 O O . GLN B 1 11 ? -3.588 -0.088 9.219 1 88.25 11 GLN B O 1
ATOM 984 N N . LEU B 1 12 ? -4.691 -0.042 11.234 1 90.69 12 LEU B N 1
ATOM 985 C CA . LEU B 1 12 ? -5.336 1.243 10.992 1 90.69 12 LEU B CA 1
ATOM 986 C C . LEU B 1 12 ? -5.02 2.23 12.109 1 90.69 12 LEU B C 1
ATOM 988 O O . LEU B 1 12 ? -5.125 1.892 13.289 1 90.69 12 LEU B O 1
ATOM 992 N N . PHE B 1 13 ? -4.625 3.479 11.68 1 89.88 13 PHE B N 1
ATOM 993 C CA . PHE B 1 13 ? -4.359 4.559 12.617 1 89.88 13 PHE B CA 1
ATOM 994 C C . PHE B 1 13 ? -5.098 5.828 12.211 1 89.88 13 PHE B C 1
ATOM 996 O O . PHE B 1 13 ? -5.043 6.238 11.047 1 89.88 13 PHE B O 1
ATOM 1003 N N . PRO B 1 14 ? -5.789 6.414 13.164 1 90.44 14 PRO B N 1
ATOM 1004 C CA . PRO B 1 14 ? -6.406 7.699 12.812 1 90.44 14 PRO B CA 1
ATOM 1005 C C . PRO B 1 14 ? -5.379 8.773 12.469 1 90.44 14 PRO B C 1
ATOM 1007 O O . PRO B 1 14 ? -4.281 8.789 13.031 1 90.44 14 PRO B O 1
ATOM 1010 N N . VAL B 1 15 ? -5.723 9.508 11.516 1 89.88 15 VAL B N 1
ATOM 1011 C CA . VAL B 1 15 ? -4.891 10.633 11.109 1 89.88 15 VAL B CA 1
ATOM 1012 C C . VAL B 1 15 ? -5.633 11.945 11.352 1 89.88 15 VAL B C 1
ATOM 1014 O O . VAL B 1 15 ? -6.828 12.055 11.062 1 89.88 15 VAL B O 1
ATOM 1017 N N . GLU B 1 16 ? -4.977 12.789 11.984 1 82.56 16 GLU B N 1
ATOM 1018 C CA . GLU B 1 16 ? -5.582 14.109 12.156 1 82.56 16 GLU B CA 1
ATOM 1019 C C . GLU B 1 16 ? -5.363 14.977 10.914 1 82.56 16 GLU B C 1
ATOM 1021 O O . GLU B 1 16 ? -4.227 15.234 10.523 1 82.56 16 GLU B O 1
ATOM 1026 N N . VAL B 1 17 ? -6.367 15.234 10.234 1 79.69 17 VAL B N 1
ATOM 1027 C CA . VAL B 1 17 ? -6.355 16.172 9.117 1 79.69 17 VAL B CA 1
ATOM 1028 C C . VAL B 1 17 ? -6.922 17.516 9.562 1 79.69 17 VAL B C 1
ATOM 1030 O O . VAL B 1 17 ? -8.102 17.625 9.906 1 79.69 17 VAL B O 1
ATOM 1033 N N . GLN B 1 18 ? -6.09 18.422 9.672 1 76 18 GLN B N 1
ATOM 1034 C CA . GLN B 1 18 ? -6.508 19.734 10.18 1 76 18 GLN B CA 1
ATOM 1035 C C . GLN B 1 18 ? -7.555 20.359 9.266 1 76 18 GLN B C 1
ATOM 1037 O O . GLN B 1 18 ? -7.414 20.344 8.039 1 76 18 GLN B O 1
ATOM 1042 N N . GLY B 1 19 ? -8.641 20.891 9.844 1 72.38 19 GLY B N 1
ATOM 1043 C CA . GLY B 1 19 ? -9.641 21.641 9.102 1 72.38 19 GLY B CA 1
ATOM 1044 C C . GLY B 1 19 ? -10.742 20.781 8.531 1 72.38 19 GLY B C 1
ATOM 1045 O O . GLY B 1 19 ? -11.578 21.25 7.758 1 72.38 19 GLY B O 1
ATOM 1046 N N . THR B 1 20 ? -10.477 19.5 8.578 1 72.06 20 THR B N 1
ATOM 1047 C CA . THR B 1 20 ? -11.539 18.641 8.062 1 72.06 20 THR B CA 1
ATOM 1048 C C . THR B 1 20 ? -12.266 17.938 9.203 1 72.06 20 THR B C 1
ATOM 1050 O O . THR B 1 20 ? -11.656 17.625 10.227 1 72.06 20 THR B O 1
ATOM 1053 N N . ALA B 1 21 ? -13.586 17.859 8.992 1 70.44 21 ALA B N 1
ATOM 1054 C CA . ALA B 1 21 ? -14.398 17.125 9.953 1 70.44 21 ALA B CA 1
ATOM 1055 C C . ALA B 1 21 ? -14.32 15.617 9.703 1 70.44 21 ALA B C 1
ATOM 1057 O O . ALA B 1 21 ? -14.508 14.812 10.617 1 70.44 21 ALA B O 1
ATOM 1058 N N . GLU B 1 22 ? -13.977 15.258 8.469 1 75.44 22 GLU B N 1
ATOM 1059 C CA . GLU B 1 22 ? -14.008 13.836 8.164 1 75.44 22 GLU B CA 1
ATOM 1060 C C . GLU B 1 22 ? -12.68 13.164 8.5 1 75.44 22 GLU B C 1
ATOM 1062 O O . GLU B 1 22 ? -11.609 13.695 8.188 1 75.44 22 GLU B O 1
ATOM 1067 N N . PRO B 1 23 ? -12.789 12.086 9.164 1 85.81 23 PRO B N 1
ATOM 1068 C CA . PRO B 1 23 ? -11.57 11.406 9.617 1 85.81 23 PRO B CA 1
ATOM 1069 C C . PRO B 1 23 ? -10.883 10.617 8.508 1 85.81 23 PRO B C 1
ATOM 1071 O O . PRO B 1 23 ? -11.555 10.109 7.602 1 85.81 23 PRO B O 1
ATOM 1074 N N . TYR B 1 24 ? -9.617 10.758 8.391 1 91.75 24 TYR B N 1
ATOM 1075 C CA . TYR B 1 24 ? -8.789 9.875 7.582 1 91.75 24 TYR B CA 1
ATOM 1076 C C . TYR B 1 24 ? -8.062 8.859 8.453 1 91.75 24 TYR B C 1
ATOM 1078 O O . TYR B 1 24 ? -8.008 9.008 9.68 1 91.75 24 TYR B O 1
ATOM 1086 N N . TYR B 1 25 ? -7.582 7.84 7.797 1 92.81 25 TYR B N 1
ATOM 1087 C CA . TYR B 1 25 ? -6.852 6.777 8.469 1 92.81 25 TYR B CA 1
ATOM 1088 C C . TYR B 1 25 ? -5.613 6.375 7.676 1 92.81 25 TYR B C 1
ATOM 1090 O O . TYR B 1 25 ? -5.629 6.383 6.445 1 92.81 25 TYR B O 1
ATOM 1098 N N . LEU B 1 26 ? -4.641 6.117 8.375 1 94.38 26 LEU B N 1
ATOM 1099 C CA . LEU B 1 26 ? -3.449 5.484 7.82 1 94.38 26 LEU B CA 1
ATOM 1100 C C . LEU B 1 26 ? -3.58 3.967 7.844 1 94.38 26 LEU B C 1
ATOM 1102 O O . LEU B 1 26 ? -3.854 3.379 8.898 1 94.38 26 LEU B O 1
ATOM 1106 N N . LEU B 1 27 ? -3.465 3.373 6.684 1 93.69 27 LEU B N 1
ATOM 1107 C CA . LEU B 1 27 ? -3.541 1.927 6.516 1 93.69 27 LEU B CA 1
ATOM 1108 C C . LEU B 1 27 ? -2.158 1.336 6.262 1 93.69 27 LEU B C 1
ATOM 1110 O O . LEU B 1 27 ? -1.46 1.754 5.336 1 93.69 27 LEU B O 1
ATOM 1114 N N . ASN B 1 28 ? -1.779 0.43 7.125 1 91.56 28 ASN B N 1
ATOM 1115 C CA . ASN B 1 28 ? -0.505 -0.267 6.977 1 91.56 28 ASN B CA 1
ATOM 1116 C C . ASN B 1 28 ? -0.706 -1.768 6.789 1 91.56 28 ASN B C 1
ATOM 1118 O O . ASN B 1 28 ? -1.21 -2.449 7.684 1 91.56 28 ASN B O 1
ATOM 1122 N N . VAL B 1 29 ? -0.4 -2.205 5.52 1 93.25 29 VAL B N 1
ATOM 1123 C CA . VAL B 1 29 ? -0.366 -3.646 5.293 1 93.25 29 VAL B CA 1
ATOM 1124 C C . VAL B 1 29 ? 1.008 -4.199 5.672 1 93.25 29 VAL B C 1
ATOM 1126 O O . VAL B 1 29 ? 1.978 -4.02 4.93 1 93.25 29 VAL B O 1
ATOM 1129 N N . ALA B 1 30 ? 1.088 -4.973 6.781 1 88.81 30 ALA B N 1
ATOM 1130 C CA . ALA B 1 30 ? 2.379 -5.312 7.375 1 88.81 30 ALA B CA 1
ATOM 1131 C C . ALA B 1 30 ? 2.863 -6.676 6.883 1 88.81 30 ALA B C 1
ATOM 1133 O O . ALA B 1 30 ? 4.062 -6.953 6.898 1 88.81 30 ALA B O 1
ATOM 1134 N N . ARG B 1 31 ? 1.964 -7.57 6.445 1 90.81 31 ARG B N 1
ATOM 1135 C CA . ARG B 1 31 ? 2.361 -8.914 6.039 1 90.81 31 ARG B CA 1
ATOM 1136 C C . ARG B 1 31 ? 3.01 -8.898 4.656 1 90.81 31 ARG B C 1
ATOM 1138 O O . ARG B 1 31 ? 2.438 -8.367 3.703 1 90.81 31 ARG B O 1
ATOM 1145 N N . THR B 1 32 ? 4.195 -9.367 4.543 1 93.19 32 THR B N 1
ATOM 1146 C CA . THR B 1 32 ? 4.922 -9.539 3.287 1 93.19 32 THR B CA 1
ATOM 1147 C C . THR B 1 32 ? 5.211 -11.016 3.031 1 93.19 32 THR B C 1
ATOM 1149 O O . THR B 1 32 ? 5.66 -11.727 3.928 1 93.19 32 THR B O 1
ATOM 1152 N N . VAL B 1 33 ? 4.906 -11.453 1.85 1 93.5 33 VAL B N 1
ATOM 1153 C CA . VAL B 1 33 ? 5.066 -12.867 1.521 1 93.5 33 VAL B CA 1
ATOM 1154 C C . VAL B 1 33 ? 5.996 -13.008 0.317 1 93.5 33 VAL B C 1
ATOM 1156 O O . VAL B 1 33 ? 5.855 -12.297 -0.676 1 93.5 33 VAL B O 1
ATOM 1159 N N . ARG B 1 34 ? 7.016 -13.875 0.414 1 95.38 34 ARG B N 1
ATOM 1160 C CA . ARG B 1 34 ? 7.875 -14.219 -0.717 1 95.38 34 ARG B CA 1
ATOM 1161 C C . ARG B 1 34 ? 7.254 -15.328 -1.561 1 95.38 34 ARG B C 1
ATOM 1163 O O . ARG B 1 34 ? 7.578 -16.5 -1.383 1 95.38 34 ARG B O 1
ATOM 1170 N N . CYS B 1 35 ? 6.391 -14.898 -2.559 1 95.19 35 CYS B N 1
ATOM 1171 C CA . CYS B 1 35 ? 5.574 -15.922 -3.193 1 95.19 35 CYS B CA 1
ATOM 1172 C C . CYS B 1 35 ? 5.578 -15.766 -4.707 1 95.19 35 CYS B C 1
ATOM 1174 O O . CYS B 1 35 ? 4.871 -16.484 -5.414 1 95.19 35 CYS B O 1
ATOM 1176 N N . ILE B 1 36 ? 6.348 -14.797 -5.227 1 95.81 36 ILE B N 1
ATOM 1177 C CA . ILE B 1 36 ? 6.387 -14.648 -6.676 1 95.81 36 ILE B CA 1
ATOM 1178 C C . ILE B 1 36 ? 7.066 -15.867 -7.301 1 95.81 36 ILE B C 1
ATOM 1180 O O . ILE B 1 36 ? 8.141 -16.281 -6.855 1 95.81 36 ILE B O 1
ATOM 1184 N N . ASP B 1 37 ? 6.395 -16.5 -8.227 1 95.12 37 ASP B N 1
ATOM 1185 C CA . ASP B 1 37 ? 6.961 -17.594 -9.008 1 95.12 37 ASP B CA 1
ATOM 1186 C C . ASP B 1 37 ? 7.676 -17.062 -10.25 1 95.12 37 ASP B C 1
ATOM 1188 O O . ASP B 1 37 ? 7.082 -17 -11.336 1 95.12 37 ASP B O 1
ATOM 1192 N N . ASP B 1 38 ? 8.914 -16.859 -10.125 1 95.69 38 ASP B N 1
ATOM 1193 C CA . ASP B 1 38 ? 9.695 -16.203 -11.172 1 95.69 38 ASP B CA 1
ATOM 1194 C C . ASP B 1 38 ? 9.578 -16.953 -12.492 1 95.69 38 ASP B C 1
ATOM 1196 O O . ASP B 1 38 ? 9.43 -16.328 -13.555 1 95.69 38 ASP B O 1
ATOM 1200 N N . SER B 1 39 ? 9.617 -18.234 -12.461 1 95.5 39 SER B N 1
ATOM 1201 C CA . SER B 1 39 ? 9.672 -19.062 -13.664 1 95.5 39 SER B CA 1
ATOM 1202 C C . SER B 1 39 ? 8.336 -19.062 -14.398 1 95.5 39 SER B C 1
ATOM 1204 O O . SER B 1 39 ? 8.289 -19.297 -15.602 1 95.5 39 SER B O 1
ATOM 1206 N N . ALA B 1 40 ? 7.234 -18.766 -13.672 1 94.25 40 ALA B N 1
ATOM 1207 C CA . ALA B 1 40 ? 5.902 -18.812 -14.266 1 94.25 40 ALA B CA 1
ATOM 1208 C C . ALA B 1 40 ? 5.48 -17.438 -14.789 1 94.25 40 ALA B C 1
ATOM 1210 O O . ALA B 1 40 ? 4.531 -17.328 -15.57 1 94.25 40 ALA B O 1
ATOM 1211 N N . CYS B 1 41 ? 6.129 -16.375 -14.352 1 95.31 41 CYS B N 1
ATOM 1212 C CA . CYS B 1 41 ? 5.812 -15.031 -14.812 1 95.31 41 CYS B CA 1
ATOM 1213 C C . CYS B 1 41 ? 6.211 -14.844 -16.266 1 95.31 41 CYS B C 1
ATOM 1215 O O . CYS B 1 41 ? 7.066 -15.562 -16.781 1 95.31 41 CYS B O 1
ATOM 1217 N N . ALA B 1 42 ? 5.492 -13.883 -16.938 1 95.5 42 ALA B N 1
ATOM 1218 C CA . ALA B 1 42 ? 5.836 -13.602 -18.328 1 95.5 42 ALA B CA 1
ATOM 1219 C C . ALA B 1 42 ? 7.227 -12.984 -18.438 1 95.5 42 ALA B C 1
ATOM 1221 O O . ALA B 1 42 ? 7.996 -13.336 -19.328 1 95.5 42 ALA B O 1
ATOM 1222 N N . GLU B 1 43 ? 7.531 -12.094 -17.594 1 96.5 43 GLU B N 1
ATOM 1223 C CA . GLU B 1 43 ? 8.852 -11.477 -17.531 1 96.5 43 GLU B CA 1
ATOM 1224 C C . GLU B 1 43 ? 9.18 -11.016 -16.109 1 96.5 43 GLU B C 1
ATOM 1226 O O . GLU B 1 43 ? 8.312 -10.492 -15.414 1 96.5 43 GLU B O 1
ATOM 1231 N N . VAL B 1 44 ? 10.453 -11.25 -15.719 1 96.31 44 VAL B N 1
ATOM 1232 C CA . VAL B 1 44 ? 10.969 -10.773 -14.438 1 96.31 44 VAL B CA 1
ATOM 1233 C C . VAL B 1 44 ? 12.352 -10.164 -14.633 1 96.31 44 VAL B C 1
ATOM 1235 O O . VAL B 1 44 ? 13.219 -10.773 -15.266 1 96.31 44 VAL B O 1
ATOM 1238 N N . ARG B 1 45 ? 12.445 -8.977 -14.188 1 96.56 45 ARG B N 1
ATOM 1239 C CA . ARG B 1 45 ? 13.758 -8.336 -14.125 1 96.56 45 ARG B CA 1
ATOM 1240 C C . ARG B 1 45 ? 14.078 -7.887 -12.703 1 96.56 45 ARG B C 1
ATOM 1242 O O . ARG B 1 45 ? 13.219 -7.336 -12.008 1 96.56 45 ARG B O 1
ATOM 1249 N N . LEU B 1 46 ? 15.258 -8.125 -12.352 1 96.19 46 LEU B N 1
ATOM 1250 C CA . LEU B 1 46 ? 15.719 -7.73 -11.023 1 96.19 46 LEU B CA 1
ATOM 1251 C C . LEU B 1 46 ? 16.656 -6.531 -11.117 1 96.19 46 LEU B C 1
ATOM 1253 O O . LEU B 1 46 ? 17.312 -6.32 -12.141 1 96.19 46 LEU B O 1
ATOM 1257 N N . TRP B 1 47 ? 16.625 -5.723 -10.078 1 95.25 47 TRP B N 1
ATOM 1258 C CA . TRP B 1 47 ? 17.656 -4.688 -9.953 1 95.25 47 TRP B CA 1
ATOM 1259 C C . TRP B 1 47 ? 19.047 -5.305 -9.875 1 95.25 47 TRP B C 1
ATOM 1261 O O . TRP B 1 47 ? 19.25 -6.301 -9.18 1 95.25 47 TRP B O 1
ATOM 1271 N N . THR B 1 48 ? 20 -4.805 -10.609 1 95.12 48 THR B N 1
ATOM 1272 C CA . THR B 1 48 ? 21.375 -5.25 -10.609 1 95.12 48 THR B CA 1
ATOM 1273 C C . THR B 1 48 ? 22.312 -4.125 -10.172 1 95.12 48 THR B C 1
ATOM 1275 O O . THR B 1 48 ? 21.906 -2.963 -10.102 1 95.12 48 THR B O 1
ATOM 1278 N N . PRO B 1 49 ? 23.5 -4.523 -9.781 1 92.69 49 PRO B N 1
ATOM 1279 C CA . PRO B 1 49 ? 24.453 -3.484 -9.391 1 92.69 49 PRO B CA 1
ATOM 1280 C C . PRO B 1 49 ? 24.656 -2.418 -10.469 1 92.69 49 PRO B C 1
ATOM 1282 O O . PRO B 1 49 ? 24.984 -1.273 -10.156 1 92.69 49 PRO B O 1
ATOM 1285 N N . GLU B 1 50 ? 24.375 -2.77 -11.633 1 92.19 50 GLU B N 1
ATOM 1286 C CA . GLU B 1 50 ? 24.547 -1.852 -12.75 1 92.19 50 GLU B CA 1
ATOM 1287 C C . GLU B 1 50 ? 23.5 -0.748 -12.734 1 92.19 50 GLU B C 1
ATOM 1289 O O . GLU B 1 50 ? 23.688 0.304 -13.352 1 92.19 50 GLU B O 1
ATOM 1294 N N . ASN B 1 51 ? 22.375 -0.94 -12.016 1 88.19 51 ASN B N 1
ATOM 1295 C CA . ASN B 1 51 ? 21.266 0.013 -11.992 1 88.19 51 ASN B CA 1
ATOM 1296 C C . ASN B 1 51 ? 21.516 1.145 -11 1 88.19 51 ASN B C 1
ATOM 1298 O O . ASN B 1 51 ? 20.703 2.059 -10.867 1 88.19 51 ASN B O 1
ATOM 1302 N N . ARG B 1 52 ? 22.672 1.229 -10.32 1 84.38 52 ARG B N 1
ATOM 1303 C CA . ARG B 1 52 ? 23.125 2.316 -9.453 1 84.38 52 ARG B CA 1
ATOM 1304 C C . ARG B 1 52 ? 22.125 2.58 -8.336 1 84.38 52 ARG B C 1
ATOM 1306 O O . ARG B 1 52 ? 21.828 3.732 -8.008 1 84.38 52 ARG B O 1
ATOM 1313 N N . GLN B 1 53 ? 21.406 1.519 -7.914 1 86.44 53 GLN B N 1
ATOM 1314 C CA . GLN B 1 53 ? 20.562 1.498 -6.715 1 86.44 53 GLN B CA 1
ATOM 1315 C C . GLN B 1 53 ? 20.859 0.27 -5.859 1 86.44 53 GLN B C 1
ATOM 1317 O O . GLN B 1 53 ? 20.125 -0.717 -5.902 1 86.44 53 GLN B O 1
ATOM 1322 N N . PRO B 1 54 ? 22 0.404 -5.156 1 86.06 54 PRO B N 1
ATOM 1323 C CA . PRO B 1 54 ? 22.5 -0.769 -4.441 1 86.06 54 PRO B CA 1
ATOM 1324 C C . PRO B 1 54 ? 21.484 -1.359 -3.475 1 86.06 54 PRO B C 1
ATOM 1326 O O . PRO B 1 54 ? 21.453 -2.574 -3.256 1 86.06 54 PRO B O 1
ATOM 1329 N N . GLU B 1 55 ? 20.547 -0.521 -2.943 1 83.56 55 GLU B N 1
ATOM 1330 C CA . GLU B 1 55 ? 19.594 -0.975 -1.934 1 83.56 55 GLU B CA 1
ATOM 1331 C C . GLU B 1 55 ? 18.469 -1.789 -2.564 1 83.56 55 GLU B C 1
ATOM 1333 O O . GLU B 1 55 ? 17.75 -2.502 -1.865 1 83.56 55 GLU B O 1
ATOM 1338 N N . LYS B 1 56 ? 18.375 -1.702 -3.85 1 89.88 56 LYS B N 1
ATOM 1339 C CA . LYS B 1 56 ? 17.297 -2.402 -4.543 1 89.88 56 LYS B CA 1
ATOM 1340 C C . LYS B 1 56 ? 17.797 -3.689 -5.188 1 89.88 56 LYS B C 1
ATOM 1342 O O . LYS B 1 56 ? 17.016 -4.508 -5.66 1 89.88 56 LYS B O 1
ATOM 1347 N N . VAL B 1 57 ? 19.125 -3.787 -5.188 1 91.69 57 VAL B N 1
ATOM 1348 C CA . VAL B 1 57 ? 19.703 -4.934 -5.879 1 91.69 57 VAL B CA 1
ATOM 1349 C C . VAL B 1 57 ? 19.094 -6.227 -5.348 1 91.69 57 VAL B C 1
ATOM 1351 O O . VAL B 1 57 ? 18.984 -6.418 -4.137 1 91.69 57 VAL B O 1
ATOM 1354 N N . GLY B 1 58 ? 18.625 -7.137 -6.277 1 94 58 GLY B N 1
ATOM 1355 C CA . GLY B 1 58 ? 17.984 -8.391 -5.895 1 94 58 GLY B CA 1
ATOM 1356 C C . GLY B 1 58 ? 16.484 -8.297 -5.805 1 94 58 GLY B C 1
ATOM 1357 O O . GLY B 1 58 ? 15.789 -9.32 -5.762 1 94 58 GLY B O 1
ATOM 1358 N N . GLN B 1 59 ? 15.938 -7.066 -5.77 1 95 59 GLN B N 1
ATOM 1359 C CA . GLN B 1 59 ? 14.492 -6.848 -5.773 1 95 59 GLN B CA 1
ATOM 1360 C C . GLN B 1 59 ? 13.945 -6.793 -7.199 1 95 59 GLN B C 1
ATOM 1362 O O . GLN B 1 59 ? 14.719 -6.707 -8.156 1 95 59 GLN B O 1
ATOM 1367 N N . TYR B 1 60 ? 12.648 -6.902 -7.266 1 96.5 60 TYR B N 1
ATOM 1368 C CA . TYR B 1 60 ? 12.016 -6.895 -8.578 1 96.5 60 TYR B CA 1
ATOM 1369 C C . TYR B 1 60 ? 11.977 -5.484 -9.156 1 96.5 60 TYR B C 1
ATOM 1371 O O . TYR B 1 60 ? 11.508 -4.555 -8.508 1 96.5 60 TYR B O 1
ATOM 1379 N N . ARG B 1 61 ? 12.492 -5.297 -10.305 1 94.19 61 ARG B N 1
ATOM 1380 C CA . ARG B 1 61 ? 12.422 -4.043 -11.039 1 94.19 61 ARG B CA 1
ATOM 1381 C C . ARG B 1 61 ? 11.203 -4.016 -11.961 1 94.19 61 ARG B C 1
ATOM 1383 O O . ARG B 1 61 ? 10.516 -2.994 -12.062 1 94.19 61 ARG B O 1
ATOM 1390 N N . THR B 1 62 ? 11 -5.141 -12.656 1 93.56 62 THR B N 1
ATOM 1391 C CA . THR B 1 62 ? 9.852 -5.32 -13.531 1 93.56 62 THR B CA 1
ATOM 1392 C C . THR B 1 62 ? 9.273 -6.727 -13.391 1 93.56 62 THR B C 1
ATOM 1394 O O . THR B 1 62 ? 10.023 -7.703 -13.305 1 93.56 62 THR B O 1
ATOM 1397 N N . VAL B 1 63 ? 7.992 -6.773 -13.234 1 94.31 63 VAL B N 1
ATOM 1398 C CA . VAL B 1 63 ? 7.273 -8.039 -13.297 1 94.31 63 VAL B CA 1
ATOM 1399 C C . VAL B 1 63 ? 6.109 -7.93 -14.281 1 94.31 63 VAL B C 1
ATOM 1401 O O . VAL B 1 63 ? 5.309 -6.992 -14.195 1 94.31 63 VAL B O 1
ATOM 1404 N N . SER B 1 64 ? 6.109 -8.75 -15.266 1 93.12 64 SER B N 1
ATOM 1405 C CA . SER B 1 64 ? 4.98 -8.867 -16.172 1 93.12 64 SER B CA 1
ATOM 1406 C C . SER B 1 64 ? 4.359 -10.258 -16.109 1 93.12 64 SER B C 1
ATOM 1408 O O . SER B 1 64 ? 5.062 -11.25 -15.922 1 93.12 64 SER B O 1
ATOM 1410 N N . GLY B 1 65 ? 2.941 -10.289 -16.219 1 91.56 65 GLY B N 1
ATOM 1411 C CA . GLY B 1 65 ? 2.271 -11.578 -16.094 1 91.56 65 GLY B CA 1
ATOM 1412 C C . GLY B 1 65 ? 2.502 -12.242 -14.758 1 91.56 65 GLY B C 1
ATOM 1413 O O . GLY B 1 65 ? 2.904 -13.398 -14.688 1 91.56 65 GLY B O 1
ATOM 1414 N N . LEU B 1 66 ? 2.26 -11.547 -13.75 1 93.69 66 LEU B N 1
ATOM 1415 C CA . LEU B 1 66 ? 2.533 -11.984 -12.391 1 93.69 66 LEU B CA 1
ATOM 1416 C C . LEU B 1 66 ? 1.826 -13.305 -12.086 1 93.69 66 LEU B C 1
ATOM 1418 O O . LEU B 1 66 ? 0.615 -13.422 -12.289 1 93.69 66 LEU B O 1
ATOM 1422 N N . ARG B 1 67 ? 2.629 -14.25 -11.625 1 93.5 67 ARG B N 1
ATOM 1423 C CA . ARG B 1 67 ? 2.154 -15.516 -11.094 1 93.5 67 ARG B CA 1
ATOM 1424 C C . ARG B 1 67 ? 2.672 -15.742 -9.672 1 93.5 67 ARG B C 1
ATOM 1426 O O . ARG B 1 67 ? 3.832 -15.445 -9.375 1 93.5 67 ARG B O 1
ATOM 1433 N N . ILE B 1 68 ? 1.825 -16.203 -8.891 1 93.88 68 ILE B N 1
ATOM 1434 C CA . ILE B 1 68 ? 2.143 -16.438 -7.488 1 93.88 68 ILE B CA 1
ATOM 1435 C C . ILE B 1 68 ? 2.109 -17.922 -7.188 1 93.88 68 ILE B C 1
ATOM 1437 O O . ILE B 1 68 ? 1.239 -18.656 -7.684 1 93.88 68 ILE B O 1
ATOM 1441 N N . ASP B 1 69 ? 3.086 -18.359 -6.406 1 92.06 69 ASP B N 1
ATOM 1442 C CA . ASP B 1 69 ? 3.121 -19.734 -5.906 1 92.06 69 ASP B CA 1
ATOM 1443 C C . ASP B 1 69 ? 2.17 -19.906 -4.723 1 92.06 69 ASP B C 1
ATOM 1445 O O . ASP B 1 69 ? 2.473 -19.484 -3.605 1 92.06 69 ASP B O 1
ATOM 1449 N N . LYS B 1 70 ? 1.156 -20.594 -4.902 1 88.88 70 LYS B N 1
ATOM 1450 C CA . LYS B 1 70 ? 0.095 -20.734 -3.91 1 88.88 70 LYS B CA 1
ATOM 1451 C C . LYS B 1 70 ? 0.603 -21.453 -2.662 1 88.88 70 LYS B C 1
ATOM 1453 O O . LYS B 1 70 ? 0.126 -21.188 -1.555 1 88.88 70 LYS B O 1
ATOM 1458 N N . SER B 1 71 ? 1.49 -22.328 -2.865 1 91.12 71 SER B N 1
ATOM 1459 C CA . SER B 1 71 ? 1.987 -23.109 -1.734 1 91.12 71 SER B CA 1
ATOM 1460 C C . SER B 1 71 ? 2.691 -22.219 -0.718 1 91.12 71 SER B C 1
ATOM 1462 O O . SER B 1 71 ? 2.912 -22.625 0.425 1 91.12 71 SER B O 1
ATOM 1464 N N . LYS B 1 72 ? 3.002 -21 -1.108 1 92.06 72 LYS B N 1
ATOM 1465 C CA . LYS B 1 72 ? 3.717 -20.078 -0.242 1 92.06 72 LYS B CA 1
ATOM 1466 C C . LYS B 1 72 ? 2.758 -19.078 0.408 1 92.06 72 LYS B C 1
ATOM 1468 O O . LYS B 1 72 ? 3.166 -18.266 1.245 1 92.06 72 LYS B O 1
ATOM 1473 N N . VAL B 1 73 ? 1.551 -19.078 -0.075 1 88.69 73 VAL B N 1
ATOM 1474 C CA . VAL B 1 73 ? 0.529 -18.188 0.474 1 88.69 73 VAL B CA 1
ATOM 1475 C C . VAL B 1 73 ? -0.38 -18.969 1.42 1 88.69 73 VAL B C 1
ATOM 1477 O O . VAL B 1 73 ? -0.993 -19.953 1.021 1 88.69 73 VAL B O 1
ATOM 1480 N N . SER B 1 74 ? -0.426 -18.734 2.607 1 85.31 74 SER B N 1
ATOM 1481 C CA . SER B 1 74 ? -1.272 -19.406 3.584 1 85.31 74 SER B CA 1
ATOM 1482 C C . SER B 1 74 ? -2.691 -18.859 3.568 1 85.31 74 SER B C 1
ATOM 1484 O O . SER B 1 74 ? -3.412 -19 2.58 1 85.31 74 SER B O 1
ATOM 1486 N N . GLU B 1 75 ? -3.125 -18.234 4.613 1 83.5 75 GLU B N 1
ATOM 1487 C CA . GLU B 1 75 ? -4.5 -17.766 4.707 1 83.5 75 GLU B CA 1
ATOM 1488 C C . GLU B 1 75 ? -4.57 -16.234 4.57 1 83.5 75 GLU B C 1
ATOM 1490 O O . GLU B 1 75 ? -5.594 -15.625 4.891 1 83.5 75 GLU B O 1
ATOM 1495 N N . GLU B 1 76 ? -3.463 -15.719 4.039 1 87.88 76 GLU B N 1
ATOM 1496 C CA . GLU B 1 76 ? -3.453 -14.266 3.926 1 87.88 76 GLU B CA 1
ATOM 1497 C C . GLU B 1 76 ? -4.449 -13.789 2.873 1 87.88 76 GLU B C 1
ATOM 1499 O O . GLU B 1 76 ? -4.477 -14.305 1.756 1 87.88 76 GLU B O 1
ATOM 1504 N N . ARG B 1 77 ? -5.273 -12.859 3.209 1 89.44 77 ARG B N 1
ATOM 1505 C CA . ARG B 1 77 ? -6.258 -12.281 2.299 1 89.44 77 ARG B CA 1
ATOM 1506 C C . ARG B 1 77 ? -5.773 -10.945 1.751 1 89.44 77 ARG B C 1
ATOM 1508 O O . ARG B 1 77 ? -6.281 -10.461 0.739 1 89.44 77 ARG B O 1
ATOM 1515 N N . VAL B 1 78 ? -4.859 -10.336 2.512 1 93.12 78 VAL B N 1
ATOM 1516 C CA . VAL B 1 78 ? -4.223 -9.07 2.17 1 93.12 78 VAL B CA 1
ATOM 1517 C C . VAL B 1 78 ? -2.738 -9.125 2.527 1 93.12 78 VAL B C 1
ATOM 1519 O O . VAL B 1 78 ? -2.379 -9.438 3.664 1 93.12 78 VAL B O 1
ATOM 1522 N N . PHE B 1 79 ? -1.85 -8.906 1.559 1 93.38 79 PHE B N 1
ATOM 1523 C CA . PHE B 1 79 ? -0.422 -8.953 1.85 1 93.38 79 PHE B CA 1
ATOM 1524 C C . PHE B 1 79 ? 0.376 -8.25 0.755 1 93.38 79 PHE B C 1
ATOM 1526 O O . PHE B 1 79 ? -0.157 -7.957 -0.317 1 93.38 79 PHE B O 1
ATOM 1533 N N . ARG B 1 80 ? 1.653 -8.008 1.056 1 95.06 80 ARG B N 1
ATOM 1534 C CA . ARG B 1 80 ? 2.621 -7.465 0.107 1 95.06 80 ARG B CA 1
ATOM 1535 C C . ARG B 1 80 ? 3.51 -8.57 -0.458 1 95.06 80 ARG B C 1
ATOM 1537 O O . ARG B 1 80 ? 3.633 -9.641 0.139 1 95.06 80 ARG B O 1
ATOM 1544 N N . LEU B 1 81 ? 4.043 -8.211 -1.632 1 95.62 81 LEU B N 1
ATOM 1545 C CA . LEU B 1 81 ? 4.965 -9.141 -2.277 1 95.62 81 LEU B CA 1
ATOM 1546 C C . LEU B 1 81 ? 6.406 -8.844 -1.873 1 95.62 81 LEU B C 1
ATOM 1548 O O . LEU B 1 81 ? 6.871 -7.715 -2.006 1 95.62 81 LEU B O 1
ATOM 1552 N N . TRP B 1 82 ? 6.984 -9.875 -1.33 1 95.19 82 TRP B N 1
ATOM 1553 C CA . TRP B 1 82 ? 8.391 -9.688 -0.995 1 95.19 82 TRP B CA 1
ATOM 1554 C C . TRP 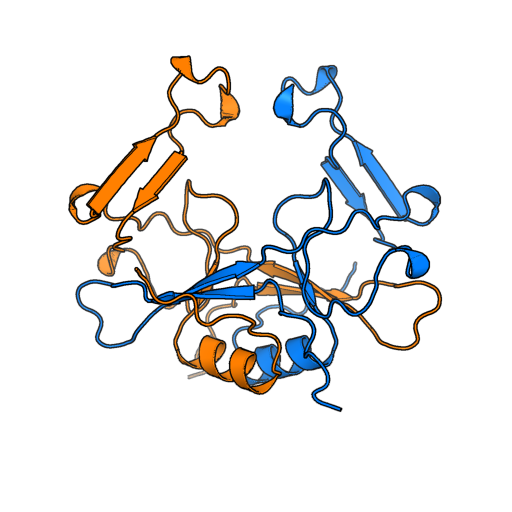B 1 82 ? 9.195 -9.273 -2.225 1 95.19 82 TRP B C 1
ATOM 1556 O O . TRP B 1 82 ? 9.062 -9.875 -3.291 1 95.19 82 TRP B O 1
ATOM 1566 N N . GLY B 1 83 ? 9.961 -8.172 -2.121 1 94.44 83 GLY B N 1
ATOM 1567 C CA . GLY B 1 83 ? 10.867 -7.75 -3.178 1 94.44 83 GLY B CA 1
ATOM 1568 C C . GLY B 1 83 ? 10.211 -6.844 -4.203 1 94.44 83 GLY B C 1
ATOM 1569 O O . GLY B 1 83 ? 10.875 -6.34 -5.109 1 94.44 83 GLY B O 1
ATOM 1570 N N . TRP B 1 84 ? 8.961 -6.602 -4.312 1 92.56 84 TRP B N 1
ATOM 1571 C CA . TRP B 1 84 ? 8.227 -5.691 -5.18 1 92.56 84 TRP B CA 1
ATOM 1572 C C . TRP B 1 84 ? 7.43 -4.684 -4.355 1 92.56 84 TRP B C 1
ATOM 1574 O O . TRP B 1 84 ? 6.363 -5.008 -3.828 1 92.56 84 TRP B O 1
ATOM 1584 N N . SER B 1 85 ? 7.895 -3.414 -4.461 1 80.94 85 SER B N 1
ATOM 1585 C CA . SER B 1 85 ? 7.449 -2.396 -3.516 1 80.94 85 SER B CA 1
ATOM 1586 C C . SER B 1 85 ? 6.137 -1.764 -3.961 1 80.94 85 SER B C 1
ATOM 1588 O O . SER B 1 85 ? 5.84 -1.715 -5.156 1 80.94 85 SER B O 1
ATOM 1590 N N . SER B 1 86 ? 5.066 -1.743 -3.225 1 86.62 86 SER B N 1
ATOM 1591 C CA . SER B 1 86 ? 3.947 -0.812 -3.328 1 86.62 86 SER B CA 1
ATOM 1592 C C . SER B 1 86 ? 2.625 -1.554 -3.492 1 86.62 86 SER B C 1
ATOM 1594 O O . SER B 1 86 ? 1.651 -1.259 -2.795 1 86.62 86 SER B O 1
ATOM 1596 N N . PRO B 1 87 ? 2.736 -2.623 -4.57 1 91.75 87 PRO B N 1
ATOM 1597 C CA . PRO B 1 87 ? 1.396 -3.189 -4.742 1 91.75 87 PRO B CA 1
ATOM 1598 C C . PRO B 1 87 ? 0.965 -4.059 -3.564 1 91.75 87 PRO B C 1
ATOM 1600 O O . PRO B 1 87 ? 1.811 -4.547 -2.811 1 91.75 87 PRO B O 1
ATOM 1603 N N . ILE B 1 88 ? -0.264 -4.141 -3.463 1 94.94 88 ILE B N 1
ATOM 1604 C CA . ILE B 1 88 ? -0.876 -4.988 -2.447 1 94.94 88 ILE B CA 1
ATOM 1605 C C . ILE B 1 88 ? -1.706 -6.078 -3.117 1 94.94 88 ILE B C 1
ATOM 1607 O O . ILE B 1 88 ? -2.389 -5.828 -4.113 1 94.94 88 ILE B O 1
ATOM 1611 N N . ILE B 1 89 ? -1.612 -7.293 -2.613 1 94.12 89 ILE B N 1
ATOM 1612 C CA . ILE B 1 89 ? -2.469 -8.383 -3.066 1 94.12 89 ILE B CA 1
ATOM 1613 C C . ILE B 1 89 ? -3.701 -8.477 -2.17 1 94.12 89 ILE B C 1
ATOM 1615 O O . ILE B 1 89 ? -3.59 -8.43 -0.942 1 94.12 89 ILE B O 1
ATOM 1619 N N . ILE B 1 90 ? -4.824 -8.562 -2.791 1 93.75 90 ILE B N 1
ATOM 1620 C CA . ILE B 1 90 ? -6.066 -8.703 -2.037 1 93.75 90 ILE B CA 1
ATOM 1621 C C . ILE B 1 90 ? -6.906 -9.828 -2.629 1 93.75 90 ILE B C 1
ATOM 1623 O O . ILE B 1 90 ? -6.781 -10.148 -3.814 1 93.75 90 ILE B O 1
ATOM 1627 N N . ASP B 1 91 ? -7.715 -10.438 -1.788 1 91.5 91 ASP B N 1
ATOM 1628 C CA . ASP B 1 91 ? -8.609 -11.469 -2.297 1 91.5 91 ASP B CA 1
ATOM 1629 C C . ASP B 1 91 ? -9.883 -10.859 -2.8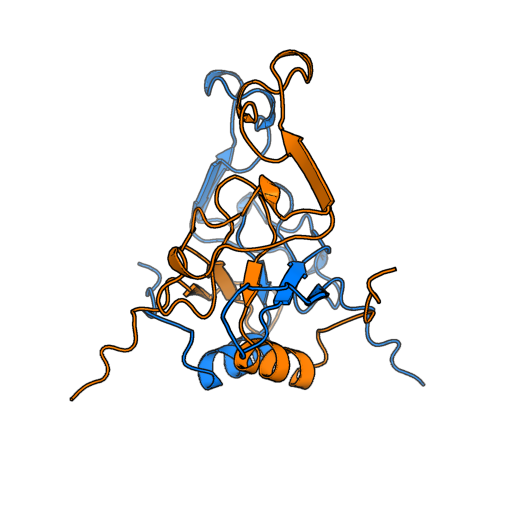73 1 91.5 91 ASP B C 1
ATOM 1631 O O . ASP B 1 91 ? -10.039 -9.633 -2.885 1 91.5 91 ASP B O 1
ATOM 1635 N N . GLU B 1 92 ? -10.781 -11.711 -3.355 1 92.06 92 GLU B N 1
ATOM 1636 C CA . GLU B 1 92 ? -11.984 -11.289 -4.074 1 92.06 92 GLU B CA 1
ATOM 1637 C C . GLU B 1 92 ? -12.938 -10.531 -3.156 1 92.06 92 GLU B C 1
ATOM 1639 O O . GLU B 1 92 ? -13.594 -9.578 -3.586 1 92.06 92 GLU B O 1
ATOM 1644 N N . GLU B 1 93 ? -13.039 -10.922 -1.949 1 91.81 93 GLU B N 1
ATOM 1645 C CA . GLU B 1 93 ? -13.969 -10.273 -1.024 1 91.81 93 GLU B CA 1
ATOM 1646 C C . GLU B 1 93 ? -13.555 -8.828 -0.75 1 91.81 93 GLU B C 1
ATOM 1648 O O . GLU B 1 93 ? -14.391 -7.926 -0.747 1 91.81 93 GLU B O 1
ATOM 1653 N N . ILE B 1 94 ? -12.312 -8.625 -0.515 1 92.75 94 ILE B N 1
ATOM 1654 C CA . ILE B 1 94 ? -11.805 -7.285 -0.263 1 92.75 94 ILE B CA 1
ATOM 1655 C C . ILE B 1 94 ? -11.938 -6.438 -1.526 1 92.75 94 ILE B C 1
ATOM 1657 O O . ILE B 1 94 ? -12.312 -5.262 -1.457 1 92.75 94 ILE B O 1
ATOM 1661 N N . LYS B 1 95 ? -11.633 -7.035 -2.648 1 92.69 95 LYS B N 1
ATOM 1662 C CA . LYS B 1 95 ? -11.828 -6.344 -3.92 1 92.69 95 LYS B CA 1
ATOM 1663 C C . LYS B 1 95 ? -13.258 -5.844 -4.059 1 92.69 95 LYS B C 1
ATOM 1665 O O . LYS B 1 95 ? -13.492 -4.684 -4.402 1 92.69 95 LYS B O 1
ATOM 1670 N N . LYS B 1 96 ? -14.188 -6.66 -3.805 1 93.25 96 LYS B N 1
ATOM 1671 C CA . LYS B 1 96 ? -15.602 -6.305 -3.928 1 93.25 96 LYS B CA 1
ATOM 1672 C C . LYS B 1 96 ? -15.977 -5.207 -2.939 1 93.25 96 LYS B C 1
ATOM 1674 O O . LYS B 1 96 ? -16.766 -4.316 -3.268 1 93.25 96 LYS B O 1
ATOM 1679 N N . ALA B 1 97 ? -15.469 -5.281 -1.734 1 92.19 97 ALA B N 1
ATOM 1680 C CA . ALA B 1 97 ? -15.727 -4.25 -0.732 1 92.19 97 ALA B CA 1
ATOM 1681 C C . ALA B 1 97 ? -15.227 -2.889 -1.208 1 92.19 97 ALA B C 1
ATOM 1683 O O . ALA B 1 97 ? -15.922 -1.88 -1.058 1 92.19 97 ALA B O 1
ATOM 1684 N N . LEU B 1 98 ? -14.07 -2.846 -1.795 1 91.31 98 LEU B N 1
ATOM 1685 C CA . LEU B 1 98 ? -13.508 -1.603 -2.307 1 91.31 98 LEU B CA 1
ATOM 1686 C C . LEU B 1 98 ? -14.32 -1.08 -3.486 1 91.31 98 LEU B C 1
ATOM 1688 O O . LEU B 1 98 ? -14.539 0.126 -3.605 1 91.31 98 LEU B O 1
ATOM 1692 N N . GLU B 1 99 ? -14.75 -1.942 -4.371 1 90 99 GLU B N 1
ATOM 1693 C CA . GLU B 1 99 ? -15.57 -1.558 -5.52 1 90 99 GLU B CA 1
ATOM 1694 C C . GLU B 1 99 ? -16.859 -0.865 -5.074 1 90 99 GLU B C 1
ATOM 1696 O O . GLU B 1 99 ? -17.297 0.099 -5.703 1 90 99 GLU B O 1
ATOM 1701 N N . ARG B 1 100 ? -17.375 -1.307 -4.031 1 91.19 100 ARG B N 1
ATOM 1702 C CA . ARG B 1 100 ? -18.641 -0.769 -3.539 1 91.19 100 ARG B CA 1
ATOM 1703 C C . ARG B 1 100 ? -18.469 0.658 -3.029 1 91.19 100 ARG B C 1
ATOM 1705 O O . ARG B 1 100 ? -19.438 1.421 -2.965 1 91.19 100 ARG B O 1
ATOM 1712 N N . THR B 1 101 ? -17.312 1.003 -2.566 1 90.5 101 THR B N 1
ATOM 1713 C CA . THR B 1 101 ? -17.062 2.355 -2.076 1 90.5 101 THR B CA 1
ATOM 1714 C C . THR B 1 101 ? -16.969 3.342 -3.234 1 90.5 101 THR B C 1
ATOM 1716 O O . THR B 1 101 ? -17.047 4.555 -3.033 1 90.5 101 THR B O 1
ATOM 1719 N N . GLY B 1 102 ? -16.688 2.854 -4.492 1 86.31 102 GLY B N 1
ATOM 1720 C CA . GLY B 1 102 ? -16.531 3.717 -5.652 1 86.31 102 GLY B CA 1
ATOM 1721 C C . GLY B 1 102 ? -15.133 4.305 -5.777 1 86.31 102 GLY B C 1
ATOM 1722 O O . GLY B 1 102 ? -14.906 5.238 -6.551 1 86.31 102 GLY B O 1
ATOM 1723 N N . CYS B 1 103 ? -14.203 3.762 -5.016 1 83.94 103 CYS B N 1
ATOM 1724 C CA . CYS B 1 103 ? -12.867 4.34 -5.012 1 83.94 103 CYS B CA 1
ATOM 1725 C C . CYS B 1 103 ? -12.031 3.789 -6.16 1 83.94 103 CYS B C 1
ATOM 1727 O O . CYS B 1 103 ? -10.938 4.289 -6.434 1 83.94 103 CYS B O 1
ATOM 1729 N N . LEU B 1 104 ? -12.539 2.678 -6.738 1 77.88 104 LEU B N 1
ATOM 1730 C CA . LEU B 1 104 ? -11.742 2.064 -7.797 1 77.88 104 LEU B CA 1
ATOM 1731 C C . LEU B 1 104 ? -11.875 2.846 -9.102 1 77.88 104 LEU B C 1
ATOM 1733 O O . LEU B 1 104 ? -12.961 3.32 -9.438 1 77.88 104 LEU B O 1
ATOM 1737 N N . GLY B 1 105 ? -10.859 3.561 -9.508 1 67.5 105 GLY B N 1
ATOM 1738 C CA . GLY B 1 105 ? -10.898 4.199 -10.812 1 67.5 105 GLY B CA 1
ATOM 1739 C C . GLY B 1 105 ? -11.07 3.213 -11.953 1 67.5 105 GLY B C 1
ATOM 1740 O O . GLY B 1 105 ? -11.57 2.104 -11.75 1 67.5 105 GLY B O 1
ATOM 1741 N N . GLY B 1 106 ? -10.117 3.391 -13.102 1 57.5 106 GLY B N 1
ATOM 1742 C CA . GLY B 1 106 ? -10.133 2.771 -14.414 1 57.5 106 GLY B CA 1
ATOM 1743 C C . GLY B 1 106 ? -9.82 1.288 -14.383 1 57.5 106 GLY B C 1
ATOM 1744 O O . GLY B 1 106 ? -9.156 0.811 -13.461 1 57.5 106 GLY B O 1
ATOM 1745 N N . ARG B 1 107 ? -10.883 0.461 -14.523 1 50.69 107 ARG B N 1
ATOM 1746 C CA . ARG B 1 107 ? -10.555 -0.921 -14.859 1 50.69 107 ARG B CA 1
ATOM 1747 C C . ARG B 1 107 ? -9.414 -0.985 -15.867 1 50.69 107 ARG B C 1
ATOM 1749 O O . ARG B 1 107 ? -9.477 -0.355 -16.922 1 50.69 107 ARG B O 1
ATOM 1756 N N . PHE B 1 108 ? -8.188 -1.112 -15.359 1 50.5 108 PHE B N 1
ATOM 1757 C CA . PHE B 1 108 ? -7.152 -1.274 -16.375 1 50.5 108 PHE B CA 1
ATOM 1758 C C . PHE B 1 108 ? -7.121 -2.709 -16.891 1 50.5 108 PHE B C 1
ATOM 1760 O O . PHE B 1 108 ? -7.086 -3.656 -16.109 1 50.5 108 PHE B O 1
ATOM 1767 N N . ASP B 1 109 ? -7.844 -2.881 -17.859 1 45.94 109 ASP B N 1
ATOM 1768 C CA . ASP B 1 109 ? -7.762 -4.141 -18.594 1 45.94 109 ASP B CA 1
ATOM 1769 C C . ASP B 1 109 ? -6.312 -4.48 -18.938 1 45.94 109 ASP B C 1
ATOM 1771 O O . ASP B 1 109 ? -5.547 -3.607 -19.359 1 45.94 109 ASP B O 1
ATOM 1775 N N . GLU B 1 110 ? -5.824 -5.594 -18.188 1 41.16 110 GLU B N 1
ATOM 1776 C CA . GLU B 1 110 ? -4.605 -6.184 -18.734 1 41.16 110 GLU B CA 1
ATOM 1777 C C . GLU B 1 110 ? -4.566 -6.078 -20.25 1 41.16 110 GLU B C 1
ATOM 1779 O O . GLU B 1 110 ? -5.535 -6.434 -20.922 1 41.16 110 GLU B O 1
ATOM 1784 N N . VAL B 1 111 ? -3.898 -5.074 -20.688 1 33.41 111 VAL B N 1
ATOM 1785 C CA . VAL B 1 111 ? -3.697 -5.324 -22.109 1 33.41 111 VAL B CA 1
ATOM 1786 C C . VAL B 1 111 ? -2.695 -6.461 -22.297 1 33.41 111 VAL B C 1
ATOM 1788 O O . VAL B 1 111 ? -1.736 -6.586 -21.531 1 33.41 111 VAL B O 1
#

InterPro domains:
  IPR012433 Immunity MXAN_0049 protein [PF07791] (20-111)

pLDDT: mean 83.98, std 17.44, range [22.81, 96.69]

Secondary structure (DSSP, 8-state):
--------SEEEEEEEETT-SSPEEEEEE--EE--B-TTTSSEEEE--GGGS-GGGTTSEEEEES-EE-GGG--S-SEEEETTEEEEEEEEHHHHHHHHHHT----B----/--------SEEEEEEEETT-SSPEEEEEE--EE--B-TTTSSEEEE--GGGS-GGGTTSEEEEES-EE-GGG--S-SEEEETTEEEEEEEEHHHHHHHHHHT---------

Nearest PDB structures (foldseek):
  2zfw-assembly1_B  TM=5.923E-01  e=2.426E+00  Synechococcus sp.

Sequence (222 aa):
MFRELASSDVQLFPVEVQGTAEPYYLLNVARTVRCIDDSACAEVRLWTPENRQPEKVGQYRTVSGLRIDKSKVSEERVFRLWGWSSPIIIDEEIKKALERTGCLGGRFDEVMFRELASSDVQLFPVEVQGTAEPYYLLNVARTVRCIDDSACAEVRLWTPENRQPEKVGQYRTVSGLRIDKSKVSEERVFRLWGWSSPIIIDEEIKKALERTGCLGGRFDEV